Protein AF-0000000069712278 (afdb_homodimer)

Secondary structure (DSSP, 8-state):
------------HHHHHHHHHHHHHHHHHHHHHHT--HHHHHHHHHTS-HHHHHHHHHHHHHHHHTT-TTHHHHHHHHHHHHHHHH-SEEEEEPPTHHHHHHHHHHHHHHH--SS-HHHHHHHHT--HHHHHHHHHHHHHHHHHHHHHHH-/------------HHHHHHHHHHHHHHHHHHHHHHT--HHHHHHHHHTS-HHHHHHHHHHHHHHHHTT-TTHHHHHHHHHHHHHHHH-SEEEEEPPTHHHHHHHHHHHHHHH--SS-HHHHHHHHT--HHHHHHHHHHHHHHHHHHHHHHH-

Solvent-accessible surface area (backbone atoms only — not comparable to full-atom values): 16678 Å² total; per-residue (Å²): 135,83,80,76,76,77,78,68,80,69,73,52,68,65,56,49,47,55,46,44,53,48,46,53,51,46,51,51,25,46,52,45,61,70,64,48,49,73,70,57,40,53,57,57,59,66,68,50,57,70,56,53,49,51,53,20,50,55,38,25,54,49,31,46,73,69,67,42,83,61,23,66,59,51,17,51,45,40,38,47,48,47,18,58,74,59,29,68,41,73,43,65,35,62,50,24,62,61,57,40,48,53,36,45,44,51,50,51,46,71,67,57,77,86,81,47,53,68,59,51,18,63,76,69,73,44,52,53,68,54,51,50,50,44,40,52,52,49,49,52,50,50,51,52,52,54,50,52,70,75,95,136,85,81,78,77,77,79,67,81,70,72,53,70,64,57,49,48,54,46,44,53,48,46,52,49,48,52,53,24,45,53,43,61,70,64,49,50,71,70,57,41,53,56,55,59,66,69,49,55,70,57,54,49,50,52,20,49,57,40,22,53,50,31,48,73,68,66,42,80,60,24,66,59,50,18,51,46,40,37,48,49,46,17,57,75,59,27,67,41,73,42,65,34,61,50,23,61,61,58,40,47,52,36,46,45,51,49,51,46,70,67,55,76,86,79,47,54,67,59,52,16,64,75,69,72,46,50,52,68,54,52,51,50,44,39,52,53,48,50,52,52,50,51,52,52,54,52,54,69,75,96

InterPro domains:
  IPR009057 Homedomain-like superfamily [SSF46689] (47-139)
  IPR014875 Mor transcription activator [PF08765] (46-150)
  IPR052411 c/mor Transcriptional Regulatory Protein [PTHR37812] (1-151)

Nearest PDB structures (foldseek):
  1rr7-assembly1_A  TM=4.946E-01  e=9.255E-05  Muvirus mu
  1cqt-assembly2_B  TM=2.620E-01  e=8.374E+00  Homo sapiens
  1rr7-assembly1_A  TM=4.950E-01  e=9.255E-05  Muvirus mu
  1cqt-assembly2_B  TM=2.618E-01  e=8.374E+00  Homo sapiens

Structure (mmCIF, N/CA/C/O backbone):
data_AF-0000000069712278-model_v1
#
loop_
_entity.id
_entity.type
_entity.pdbx_description
1 polymer 'Mu phage middle operon regulator Mor'
#
loop_
_atom_site.group_PDB
_atom_site.id
_atom_site.type_symbol
_atom_site.label_atom_id
_atom_site.label_alt_id
_atom_site.label_comp_id
_atom_site.label_asym_id
_atom_site.label_entity_id
_atom_site.label_seq_id
_atom_site.pdbx_PDB_ins_code
_atom_site.Cartn_x
_atom_site.Cartn_y
_atom_site.Cartn_z
_atom_site.occupancy
_atom_site.B_iso_or_equiv
_atom_site.auth_seq_id
_atom_site.auth_comp_id
_atom_site.auth_asym_id
_atom_site.auth_atom_id
_atom_site.pdbx_PDB_model_num
ATOM 1 N N . MET A 1 1 ? 15.227 28.406 -34.125 1 27.08 1 MET A N 1
ATOM 2 C CA . MET A 1 1 ? 13.984 27.812 -33.656 1 27.08 1 MET A CA 1
ATOM 3 C C . MET A 1 1 ? 14.195 26.359 -33.219 1 27.08 1 MET A C 1
ATOM 5 O O . MET A 1 1 ? 14.359 25.484 -34.062 1 27.08 1 MET A O 1
ATOM 9 N N . SER A 1 2 ? 14.891 26.062 -32.156 1 29.09 2 SER A N 1
ATOM 10 C CA . SER A 1 2 ? 15.594 24.844 -31.766 1 29.09 2 SER A CA 1
ATOM 11 C C . SER A 1 2 ? 14.625 23.781 -31.266 1 29.09 2 SER A C 1
ATOM 13 O O . SER A 1 2 ? 13.789 24.062 -30.406 1 29.09 2 SER A O 1
ATOM 15 N N . LYS A 1 3 ? 14.273 22.797 -32.156 1 31.02 3 LYS A N 1
ATOM 16 C CA . LYS A 1 3 ? 13.445 21.609 -31.969 1 31.02 3 LYS A CA 1
ATOM 17 C C . LYS A 1 3 ? 13.898 20.812 -30.75 1 31.02 3 LYS A C 1
ATOM 19 O O . LYS A 1 3 ? 15.016 20.281 -30.734 1 31.02 3 LYS A O 1
ATOM 24 N N . LEU A 1 4 ? 13.523 21.125 -29.594 1 26.72 4 LEU A N 1
ATOM 25 C CA . LEU A 1 4 ? 13.719 20.312 -28.391 1 26.72 4 LEU A CA 1
ATOM 26 C C . LEU A 1 4 ? 13.156 18.922 -28.578 1 26.72 4 LEU A C 1
ATOM 28 O O . LEU A 1 4 ? 11.945 18.75 -28.75 1 26.72 4 LEU A O 1
ATOM 32 N N . LYS A 1 5 ? 13.953 18.016 -29.141 1 30.88 5 LYS A N 1
ATOM 33 C CA . LYS A 1 5 ? 13.656 16.594 -29.297 1 30.88 5 LYS A CA 1
ATOM 34 C C . LYS A 1 5 ? 13.211 15.984 -27.969 1 30.88 5 LYS A C 1
ATOM 36 O O . LYS A 1 5 ? 13.953 16.031 -26.984 1 30.88 5 LYS A O 1
ATOM 41 N N . HIS A 1 6 ? 11.93 16 -27.672 1 29.2 6 HIS A N 1
ATOM 42 C CA . HIS A 1 6 ? 11.25 15.219 -26.641 1 29.2 6 HIS A CA 1
ATOM 43 C C . HIS A 1 6 ? 11.695 13.766 -26.672 1 29.2 6 HIS A C 1
ATOM 45 O O . HIS A 1 6 ? 11.336 13.023 -27.594 1 29.2 6 HIS A O 1
ATOM 51 N N . ASP A 1 7 ? 12.852 13.484 -26.281 1 30.08 7 ASP A N 1
ATOM 52 C CA . ASP A 1 7 ? 13.328 12.109 -26.203 1 30.08 7 ASP A CA 1
ATOM 53 C C . ASP A 1 7 ? 12.359 11.227 -25.422 1 30.08 7 ASP A C 1
ATOM 55 O O . ASP A 1 7 ? 12.305 11.297 -24.188 1 30.08 7 ASP A O 1
ATOM 59 N N . THR A 1 8 ? 11.172 10.992 -25.922 1 32.12 8 THR A N 1
ATOM 60 C CA . THR A 1 8 ? 10.219 9.977 -25.484 1 32.12 8 THR A CA 1
ATOM 61 C C . THR A 1 8 ? 10.922 8.641 -25.25 1 32.12 8 THR A C 1
ATOM 63 O O . THR A 1 8 ? 11.516 8.078 -26.172 1 32.12 8 THR A O 1
ATOM 66 N N . VAL A 1 9 ? 11.531 8.477 -24.156 1 33.56 9 VAL A N 1
ATOM 67 C CA . VAL A 1 9 ? 12.078 7.164 -23.859 1 33.56 9 VAL A CA 1
ATOM 68 C C . VAL A 1 9 ? 11.086 6.078 -24.266 1 33.56 9 VAL A C 1
ATOM 70 O O . VAL A 1 9 ? 10 5.973 -23.688 1 33.56 9 VAL A O 1
ATOM 73 N N . SER A 1 10 ? 10.984 5.691 -25.484 1 34.91 10 SER A N 1
ATOM 74 C CA . SER A 1 10 ? 10.227 4.59 -26.078 1 34.91 10 SER A CA 1
ATOM 75 C C . SER A 1 10 ? 10.547 3.27 -25.375 1 34.91 10 SER A C 1
ATOM 77 O O . SER A 1 10 ? 11.688 2.795 -25.422 1 34.91 10 SER A O 1
ATOM 79 N N . VAL A 1 11 ? 9.977 3.027 -24.281 1 40.62 11 VAL A N 1
ATOM 80 C CA . VAL A 1 11 ? 10.117 1.662 -23.781 1 40.62 11 VAL A CA 1
ATOM 81 C C . VAL A 1 11 ? 9.883 0.673 -24.922 1 40.62 11 VAL A C 1
ATOM 83 O O . VAL A 1 11 ? 8.867 0.745 -25.625 1 40.62 11 VAL A O 1
ATOM 86 N N . PRO A 1 12 ? 10.789 0.023 -25.375 1 40.75 12 PRO A N 1
ATOM 87 C CA . PRO A 1 12 ? 10.625 -0.856 -26.531 1 40.75 12 PRO A CA 1
ATOM 88 C C . PRO A 1 12 ? 9.406 -1.772 -26.406 1 40.75 12 PRO A C 1
ATOM 90 O O . PRO A 1 12 ? 9.016 -2.141 -25.297 1 40.75 12 PRO A O 1
ATOM 93 N N . ASP A 1 13 ? 8.617 -1.947 -27.453 1 44.31 13 ASP A N 1
ATOM 94 C CA . ASP A 1 13 ? 7.422 -2.762 -27.625 1 44.31 13 ASP A CA 1
ATOM 95 C C . ASP A 1 13 ? 7.562 -4.105 -26.922 1 44.31 13 ASP A C 1
ATOM 97 O O . ASP A 1 13 ? 6.598 -4.613 -26.344 1 44.31 13 ASP A O 1
ATOM 101 N N . SER A 1 14 ? 8.648 -4.664 -26.969 1 45.31 14 SER A N 1
ATOM 102 C CA . SER A 1 14 ? 8.977 -5.941 -26.344 1 45.31 14 SER A CA 1
ATOM 103 C C . SER A 1 14 ? 8.891 -5.863 -24.828 1 45.31 14 SER A C 1
ATOM 105 O O . SER A 1 14 ? 8.477 -6.82 -24.172 1 45.31 14 SER A O 1
ATOM 107 N N . GLN A 1 15 ? 9.359 -4.828 -24.266 1 44.75 15 GLN A N 1
ATOM 108 C CA . GLN A 1 15 ? 9.273 -4.594 -22.828 1 44.75 15 GLN A CA 1
ATOM 109 C C . GLN A 1 15 ? 7.828 -4.398 -22.391 1 44.75 15 GLN A C 1
ATOM 111 O O . GLN A 1 15 ? 7.445 -4.824 -21.297 1 44.75 15 GLN A O 1
ATOM 116 N N . LEU A 1 16 ? 7.137 -3.803 -23.266 1 44.59 16 LEU A N 1
ATOM 117 C CA . LEU A 1 16 ? 5.7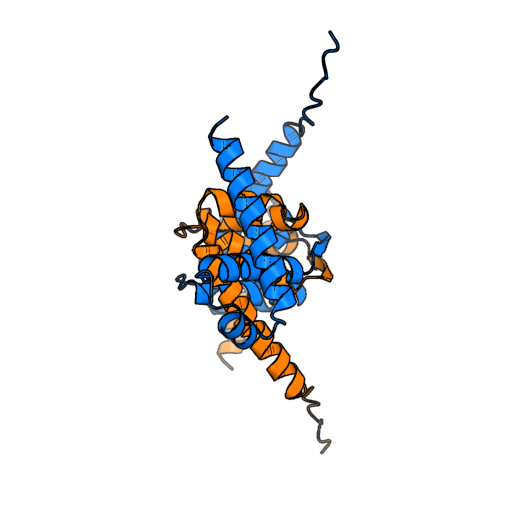15 -3.643 -22.984 1 44.59 16 LEU A CA 1
ATOM 118 C C . LEU A 1 16 ? 5.012 -4.992 -22.938 1 44.59 16 LEU A C 1
ATOM 120 O O . LEU A 1 16 ? 4.125 -5.211 -22.109 1 44.59 16 LEU A O 1
ATOM 124 N N . ASP A 1 17 ? 5.375 -5.801 -24.016 1 46.47 17 ASP A N 1
ATOM 125 C CA . ASP A 1 17 ? 4.797 -7.141 -24.062 1 46.47 17 ASP A CA 1
ATOM 126 C C . ASP A 1 17 ? 5.141 -7.922 -22.797 1 46.47 17 ASP A C 1
ATOM 128 O O . ASP A 1 17 ? 4.285 -8.602 -22.219 1 46.47 17 ASP A O 1
ATOM 132 N N . LEU A 1 18 ? 6.453 -7.996 -22.484 1 44.34 18 LEU A N 1
ATOM 133 C CA . LEU A 1 18 ? 6.918 -8.625 -21.266 1 44.34 18 LEU A CA 1
ATOM 134 C C . LEU A 1 18 ? 6.254 -7.992 -20.047 1 44.34 18 LEU A C 1
ATOM 136 O O . LEU A 1 18 ? 5.895 -8.688 -19.094 1 44.34 18 LEU A O 1
ATOM 140 N N . LEU A 1 19 ? 6.051 -6.703 -20.219 1 50.53 19 LEU A N 1
ATOM 141 C CA . LEU A 1 19 ? 5.367 -5.961 -19.172 1 50.53 19 LEU A CA 1
ATOM 142 C C . LEU A 1 19 ? 3.9 -6.367 -19.078 1 50.53 19 LEU A C 1
ATOM 144 O O . LEU A 1 19 ? 3.344 -6.469 -17.984 1 50.53 19 LEU A O 1
ATOM 148 N N . SER A 1 20 ? 3.332 -6.629 -20.359 1 54.31 20 SER A N 1
ATOM 149 C CA . SER A 1 20 ? 1.938 -7.055 -20.406 1 54.31 20 SER A CA 1
ATOM 150 C C . SER A 1 20 ? 1.77 -8.469 -19.844 1 54.31 20 SER A C 1
ATOM 152 O O . SER A 1 20 ? 0.822 -8.734 -19.109 1 54.31 20 SER A O 1
ATOM 154 N N . THR A 1 21 ? 2.621 -9.375 -20.297 1 57.25 21 THR A N 1
ATOM 155 C CA . THR A 1 21 ? 2.576 -10.719 -19.75 1 57.25 21 THR A CA 1
ATOM 156 C C . THR A 1 21 ? 2.789 -10.695 -18.234 1 57.25 21 THR A C 1
ATOM 158 O O . THR A 1 21 ? 2.072 -11.367 -17.5 1 57.25 21 THR A O 1
ATOM 161 N N . SER A 1 22 ? 3.58 -9.75 -17.953 1 75.88 22 SER A N 1
ATOM 162 C CA . SER A 1 22 ? 3.873 -9.617 -16.531 1 75.88 22 SER A CA 1
ATOM 163 C C . SER A 1 22 ? 2.668 -9.07 -15.773 1 75.88 22 SER A C 1
ATOM 165 O O . SER A 1 22 ? 2.35 -9.547 -14.68 1 75.88 22 SER A O 1
ATOM 167 N N . ALA A 1 23 ? 1.892 -8.281 -16.578 1 79.81 23 ALA A N 1
ATOM 168 C CA . ALA A 1 23 ? 0.71 -7.719 -15.922 1 79.81 23 ALA A CA 1
ATOM 169 C C . ALA A 1 23 ? -0.4 -8.766 -15.812 1 79.81 23 ALA A C 1
ATOM 171 O O . ALA A 1 23 ? -1.084 -8.844 -14.789 1 79.81 23 ALA A O 1
ATOM 172 N N . ALA A 1 24 ? -0.529 -9.57 -16.875 1 84.25 24 ALA A N 1
ATOM 173 C CA . ALA A 1 24 ? -1.539 -10.625 -16.875 1 84.25 24 ALA A CA 1
ATOM 174 C C . ALA A 1 24 ? -1.209 -11.688 -15.82 1 84.25 24 ALA A C 1
ATOM 176 O O . ALA A 1 24 ? -2.104 -12.195 -15.141 1 84.25 24 ALA A O 1
ATOM 177 N N . GLU A 1 25 ? 0.029 -11.953 -15.766 1 85.94 25 GLU A N 1
ATOM 178 C CA . GLU A 1 25 ? 0.463 -12.938 -14.773 1 85.94 25 GLU A CA 1
ATOM 179 C C . GLU A 1 25 ? 0.188 -12.445 -13.359 1 85.94 25 GLU A C 1
ATOM 181 O O . GLU A 1 25 ? -0.232 -13.219 -12.5 1 85.94 25 GLU A O 1
ATOM 186 N N . LEU A 1 26 ? 0.433 -11.211 -13.18 1 87.5 26 LEU A N 1
ATOM 187 C CA . LEU A 1 26 ? 0.17 -10.641 -11.867 1 87.5 26 LEU A CA 1
ATOM 188 C C . LEU A 1 26 ? -1.322 -10.656 -11.555 1 87.5 26 LEU A C 1
ATOM 190 O O . LEU A 1 26 ? -1.722 -10.969 -10.43 1 87.5 26 LEU A O 1
ATOM 194 N N . GLU A 1 27 ? -2.059 -10.344 -12.531 1 89.19 27 GLU A N 1
ATOM 195 C CA . GLU A 1 27 ? -3.508 -10.344 -12.344 1 89.19 27 GLU A CA 1
ATOM 196 C C . GLU A 1 27 ? -4.008 -11.734 -11.961 1 89.19 27 GLU A C 1
ATOM 198 O O . GLU A 1 27 ? -4.859 -11.875 -11.078 1 89.19 27 GLU A O 1
ATOM 203 N N . GLN A 1 28 ? -3.496 -12.695 -12.617 1 90 28 GLN A N 1
ATOM 204 C CA . GLN A 1 28 ? -3.875 -14.07 -12.312 1 90 28 GLN A CA 1
ATOM 205 C C . GLN A 1 28 ? -3.424 -14.461 -10.906 1 90 28 GLN A C 1
ATOM 207 O O . GLN A 1 28 ? -4.148 -15.148 -10.188 1 90 28 GLN A O 1
ATOM 212 N N . ALA A 1 29 ? -2.26 -14.055 -10.617 1 91.75 29 ALA A N 1
ATOM 213 C CA . ALA A 1 29 ? -1.735 -14.328 -9.281 1 91.75 29 ALA A CA 1
ATOM 214 C C . ALA A 1 29 ? -2.619 -13.703 -8.211 1 91.75 29 ALA A C 1
ATOM 216 O O . ALA A 1 29 ? -2.934 -14.352 -7.203 1 91.75 29 ALA A O 1
ATOM 217 N N . LEU A 1 30 ? -3.023 -12.523 -8.422 1 92.38 30 LEU A N 1
ATOM 218 C CA . LEU A 1 30 ? -3.855 -11.812 -7.457 1 92.38 30 LEU A CA 1
ATOM 219 C C . LEU A 1 30 ? -5.23 -12.461 -7.344 1 92.38 30 LEU A C 1
ATOM 221 O O . LEU A 1 30 ? -5.816 -12.5 -6.258 1 92.38 30 LEU A O 1
ATOM 225 N N . GLU A 1 31 ? -5.75 -12.945 -8.422 1 91.62 31 GLU A N 1
ATOM 226 C CA . GLU A 1 31 ? -7.016 -13.672 -8.398 1 91.62 31 GLU A CA 1
ATOM 227 C C . GLU A 1 31 ? -6.902 -14.945 -7.57 1 91.62 31 GLU A C 1
ATOM 229 O O . GLU A 1 31 ? -7.809 -15.273 -6.801 1 91.62 31 GLU A O 1
ATOM 234 N N . THR A 1 32 ? -5.844 -15.625 -7.809 1 93.5 32 THR A N 1
ATOM 235 C CA . THR A 1 32 ? -5.605 -16.828 -7.027 1 93.5 32 THR A CA 1
ATOM 236 C C . THR A 1 32 ? -5.5 -16.5 -5.543 1 93.5 32 THR A C 1
ATOM 238 O O . THR A 1 32 ? -6.102 -17.188 -4.707 1 93.5 32 THR A O 1
ATOM 241 N N . LEU A 1 33 ? -4.789 -15.492 -5.238 1 92.81 33 LEU A N 1
ATOM 242 C CA . LEU A 1 33 ? -4.613 -15.047 -3.857 1 92.81 33 LEU A CA 1
ATOM 243 C C . LEU A 1 33 ? -5.961 -14.766 -3.203 1 92.81 33 LEU A C 1
ATOM 245 O O . LEU A 1 33 ? -6.184 -15.133 -2.049 1 92.81 33 LEU A O 1
ATOM 249 N N . ALA A 1 34 ? -6.824 -14.141 -3.904 1 90.06 34 ALA A N 1
ATOM 250 C CA . ALA A 1 34 ? -8.125 -13.734 -3.393 1 90.06 34 ALA A CA 1
ATOM 251 C C . ALA A 1 34 ? -9.008 -14.945 -3.1 1 90.06 34 ALA A C 1
ATOM 253 O O . ALA A 1 34 ? -9.93 -14.867 -2.281 1 90.06 34 ALA A O 1
ATOM 254 N N . THR A 1 35 ? -8.703 -16.078 -3.725 1 91.62 35 THR A N 1
ATOM 255 C CA . THR A 1 35 ? -9.602 -17.219 -3.635 1 91.62 35 THR A CA 1
ATOM 256 C C . THR A 1 35 ? -8.977 -18.328 -2.797 1 91.62 35 THR A C 1
ATOM 258 O O . THR A 1 35 ? -9.516 -19.438 -2.723 1 91.62 35 THR A O 1
ATOM 261 N N . LEU A 1 36 ? -7.91 -18.062 -2.232 1 91.56 36 LEU A N 1
ATOM 262 C CA . LEU A 1 36 ? -7.242 -19.062 -1.413 1 91.56 36 LEU A CA 1
ATOM 263 C C . LEU A 1 36 ? -8.133 -19.516 -0.258 1 91.56 36 LEU A C 1
ATOM 265 O O . LEU A 1 36 ? -8.828 -18.688 0.344 1 91.56 36 LEU A O 1
ATOM 269 N N . LYS A 1 37 ? -8.031 -20.812 -0.011 1 88.19 37 LYS A N 1
ATOM 270 C CA . LYS A 1 37 ? -8.664 -21.328 1.197 1 88.19 37 LYS A CA 1
ATOM 271 C C . LYS A 1 37 ? -7.918 -20.891 2.449 1 88.19 37 LYS A C 1
ATOM 273 O O . LYS A 1 37 ? -6.73 -20.562 2.383 1 88.19 37 LYS A O 1
ATOM 278 N N . PRO A 1 38 ? -8.594 -20.828 3.605 1 86.94 38 PRO A N 1
ATOM 279 C CA . PRO A 1 38 ? -7.977 -20.328 4.836 1 86.94 38 PRO A CA 1
ATOM 280 C C . PRO A 1 38 ? -6.66 -21.031 5.16 1 86.94 38 PRO A C 1
ATOM 282 O O . PRO A 1 38 ? -5.684 -20.391 5.543 1 86.94 38 PRO A O 1
ATOM 285 N N . ASP A 1 39 ? -6.617 -22.328 4.977 1 83.75 39 ASP A N 1
ATOM 286 C CA . ASP A 1 39 ? -5.402 -23.078 5.277 1 83.75 39 ASP A CA 1
ATOM 287 C C . ASP A 1 39 ? -4.297 -22.766 4.273 1 83.75 39 ASP A C 1
ATOM 289 O O . ASP A 1 39 ? -3.129 -22.641 4.648 1 83.75 39 ASP A O 1
ATOM 293 N N . GLU A 1 40 ? -4.672 -22.688 3.018 1 86.31 40 GLU A N 1
ATOM 294 C CA . GLU A 1 40 ? -3.721 -22.312 1.974 1 86.31 40 GLU A CA 1
ATOM 295 C C . GLU A 1 40 ? -3.152 -20.922 2.211 1 86.31 40 GLU A C 1
ATOM 297 O O . GLU A 1 40 ? -1.955 -20.688 2.025 1 86.31 40 GLU A O 1
ATOM 302 N N . ARG A 1 41 ? -4.02 -20.047 2.625 1 89.12 41 ARG A N 1
ATOM 303 C CA . ARG A 1 41 ? -3.652 -18.641 2.836 1 89.12 41 ARG A CA 1
ATOM 304 C C . ARG A 1 41 ? -2.664 -18.516 3.988 1 89.12 41 ARG A C 1
ATOM 306 O O . ARG A 1 41 ? -1.669 -17.797 3.877 1 89.12 41 ARG A O 1
ATOM 313 N N . GLU A 1 42 ? -2.975 -19.156 5.031 1 86.62 42 GLU A N 1
ATOM 314 C CA . GLU A 1 42 ? -2.096 -19.109 6.195 1 86.62 42 GLU A CA 1
ATOM 315 C C . GLU A 1 42 ? -0.688 -19.578 5.844 1 86.62 42 GLU A C 1
ATOM 317 O O . GLU A 1 42 ? 0.298 -18.938 6.227 1 86.62 42 GLU A O 1
ATOM 322 N N . ASP A 1 43 ? -0.609 -20.641 5.094 1 83.81 43 ASP A N 1
ATOM 323 C CA . ASP A 1 43 ? 0.681 -21.188 4.691 1 83.81 43 ASP A CA 1
ATOM 324 C C . ASP A 1 43 ? 1.416 -20.25 3.748 1 83.81 43 ASP A C 1
ATOM 326 O O . ASP A 1 43 ? 2.635 -20.078 3.844 1 83.81 43 ASP A O 1
ATOM 330 N N . PHE A 1 44 ? 0.644 -19.734 2.879 1 87.62 44 PHE A N 1
ATOM 331 C CA . PHE A 1 44 ? 1.214 -18.828 1.882 1 87.62 44 PHE A CA 1
ATOM 332 C C . PHE A 1 44 ? 1.771 -17.578 2.541 1 87.62 44 PHE A C 1
ATOM 334 O O . PHE A 1 44 ? 2.906 -17.172 2.273 1 87.62 44 PHE A O 1
ATOM 341 N N . ILE A 1 45 ? 1.054 -16.953 3.393 1 87.62 45 ILE A N 1
ATOM 342 C CA . ILE A 1 45 ? 1.421 -15.68 4.016 1 87.62 45 ILE A CA 1
ATOM 343 C C . ILE A 1 45 ? 2.551 -15.906 5.02 1 87.62 45 ILE A C 1
ATOM 345 O O . ILE A 1 45 ? 3.422 -15.047 5.184 1 87.62 45 ILE A O 1
ATOM 349 N N . ARG A 1 46 ? 2.582 -17 5.645 1 84.81 46 ARG A N 1
ATOM 350 C CA . ARG A 1 46 ? 3.621 -17.312 6.621 1 84.81 46 ARG A CA 1
ATOM 351 C C . ARG A 1 46 ? 4.996 -17.344 5.965 1 84.81 46 ARG A C 1
ATOM 353 O O . ARG A 1 46 ? 6.008 -17.062 6.613 1 84.81 46 ARG A O 1
ATOM 360 N N . ARG A 1 47 ? 5.027 -17.609 4.785 1 84.19 47 ARG A N 1
ATOM 361 C CA . ARG A 1 47 ? 6.289 -17.781 4.074 1 84.19 47 ARG A CA 1
ATOM 362 C C . ARG A 1 47 ? 6.812 -16.438 3.576 1 84.19 47 ARG A C 1
ATOM 364 O O . ARG A 1 47 ? 7.914 -16.359 3.027 1 84.19 47 ARG A O 1
ATOM 371 N N . TRP A 1 48 ? 6.07 -15.414 3.791 1 89.06 48 TRP A N 1
ATOM 372 C CA . TRP A 1 48 ? 6.488 -14.094 3.322 1 89.06 48 TRP A CA 1
ATOM 373 C C . TRP A 1 48 ? 7.664 -13.578 4.137 1 89.06 48 TRP A C 1
ATOM 375 O O . TRP A 1 48 ? 7.727 -13.781 5.352 1 89.06 48 TRP A O 1
ATOM 385 N N . PRO A 1 49 ? 8.609 -12.898 3.457 1 88.94 49 PRO A N 1
ATOM 386 C CA . PRO A 1 49 ? 9.641 -12.188 4.219 1 88.94 49 PRO A CA 1
ATOM 387 C C . PRO A 1 49 ? 9.055 -11.148 5.172 1 88.94 49 PRO A C 1
ATOM 389 O O . PRO A 1 49 ? 7.961 -10.633 4.934 1 88.94 49 PRO A O 1
ATOM 392 N N . SER A 1 50 ? 9.82 -10.805 6.254 1 90.5 50 SER A N 1
ATOM 393 C CA . SER A 1 50 ? 9.367 -9.906 7.309 1 90.5 50 SER A CA 1
ATOM 394 C C . SER A 1 50 ? 9.008 -8.539 6.75 1 90.5 50 SER A C 1
ATOM 396 O O . SER A 1 50 ? 8.039 -7.914 7.195 1 90.5 50 SER A O 1
ATOM 398 N N . THR A 1 51 ? 9.75 -8.039 5.82 1 90.5 51 THR A N 1
ATOM 399 C CA . THR A 1 51 ? 9.492 -6.727 5.234 1 90.5 51 THR A CA 1
ATOM 400 C C . THR A 1 51 ? 8.125 -6.691 4.559 1 90.5 51 THR A C 1
ATOM 402 O O . THR A 1 51 ? 7.371 -5.73 4.723 1 90.5 51 THR A O 1
ATOM 405 N N . LEU A 1 52 ? 7.855 -7.695 3.844 1 92.94 52 LEU A N 1
ATOM 406 C CA . LEU A 1 52 ? 6.57 -7.766 3.152 1 92.94 52 LEU A CA 1
ATOM 407 C C . LEU A 1 52 ? 5.422 -7.863 4.148 1 92.94 52 LEU A C 1
ATOM 409 O O . LEU A 1 52 ? 4.352 -7.289 3.93 1 92.94 52 LEU A O 1
ATOM 413 N N . GLN A 1 53 ? 5.68 -8.555 5.168 1 93.12 53 GLN A N 1
ATOM 414 C CA . GLN A 1 53 ? 4.676 -8.641 6.219 1 93.12 53 GLN A CA 1
ATOM 415 C C . GLN A 1 53 ? 4.414 -7.277 6.848 1 93.12 53 GLN A C 1
ATOM 417 O O . GLN A 1 53 ? 3.266 -6.926 7.125 1 93.12 53 GLN A O 1
ATOM 422 N N . SER A 1 54 ? 5.449 -6.566 7.055 1 93.31 54 SER A N 1
ATOM 423 C CA . SER A 1 54 ? 5.316 -5.242 7.648 1 93.31 54 SER A CA 1
ATOM 424 C C . SER A 1 54 ? 4.547 -4.297 6.734 1 93.31 54 SER A C 1
ATOM 426 O O . SER A 1 54 ? 3.666 -3.564 7.191 1 93.31 54 SER A O 1
ATOM 428 N N . LEU A 1 55 ? 4.887 -4.363 5.508 1 94.62 55 LEU A N 1
ATOM 429 C CA . LEU A 1 55 ? 4.16 -3.559 4.531 1 94.62 55 LEU A CA 1
ATOM 430 C C . LEU A 1 55 ? 2.674 -3.898 4.543 1 94.62 55 LEU A C 1
ATOM 432 O O . LEU A 1 55 ? 1.827 -3.004 4.613 1 94.62 55 LEU A O 1
ATOM 436 N N . CYS A 1 56 ? 2.404 -5.129 4.512 1 96.12 56 CYS A N 1
ATOM 437 C CA . CYS A 1 56 ? 1.025 -5.605 4.504 1 96.12 56 CYS A CA 1
ATOM 438 C C . CYS A 1 56 ? 0.278 -5.137 5.746 1 96.12 56 CYS A C 1
ATOM 440 O O . CYS A 1 56 ? -0.863 -4.68 5.656 1 96.12 56 CYS A O 1
ATOM 442 N N . ASP A 1 57 ? 0.94 -5.203 6.852 1 95.94 57 ASP A N 1
ATOM 443 C CA . ASP A 1 57 ? 0.307 -4.852 8.117 1 95.94 57 ASP A CA 1
ATOM 444 C C . ASP A 1 57 ? -0.05 -3.367 8.156 1 95.94 57 ASP A C 1
ATOM 446 O O . ASP A 1 57 ? -1.142 -2.996 8.594 1 95.94 57 ASP A O 1
ATOM 450 N N . VAL A 1 58 ? 0.858 -2.545 7.754 1 95.19 58 VAL A N 1
ATOM 451 C CA . VAL A 1 58 ? 0.614 -1.107 7.73 1 95.19 58 VAL A CA 1
ATOM 452 C C . VAL A 1 58 ? -0.554 -0.794 6.797 1 95.19 58 VAL A C 1
ATOM 454 O O . VAL A 1 58 ? -1.452 -0.028 7.152 1 95.19 58 VAL A O 1
ATOM 457 N N . MET A 1 59 ? -0.573 -1.436 5.641 1 97.38 59 MET A N 1
ATOM 458 C CA . MET A 1 59 ? -1.632 -1.168 4.672 1 97.38 59 MET A CA 1
ATOM 459 C C . MET A 1 59 ? -2.969 -1.709 5.164 1 97.38 59 MET A C 1
ATOM 461 O O . MET A 1 59 ? -4.008 -1.076 4.973 1 97.38 59 MET A O 1
ATOM 465 N N . ARG A 1 60 ? -2.91 -2.832 5.824 1 97.19 60 ARG A N 1
ATOM 466 C CA . ARG A 1 60 ? -4.125 -3.424 6.367 1 97.19 60 ARG A CA 1
ATOM 467 C C . ARG A 1 60 ? -4.777 -2.498 7.391 1 97.19 60 ARG A C 1
ATOM 469 O O . ARG A 1 60 ? -5.992 -2.287 7.359 1 97.19 60 ARG A O 1
ATOM 476 N N . GLN A 1 61 ? -4.012 -1.952 8.234 1 95.12 61 GLN A N 1
ATOM 477 C CA . GLN A 1 61 ? -4.527 -1.048 9.258 1 95.12 61 GLN A CA 1
ATOM 478 C C . GLN A 1 61 ? -5.125 0.208 8.633 1 95.12 61 GLN A C 1
ATOM 480 O O . GLN A 1 61 ? -6.176 0.687 9.062 1 95.12 61 GLN A O 1
ATOM 485 N N . THR A 1 62 ? -4.473 0.704 7.68 1 95.19 62 THR A N 1
ATOM 486 C CA . THR A 1 62 ? -4.969 1.89 6.988 1 95.19 62 THR A CA 1
ATOM 487 C C . THR A 1 62 ? -6.289 1.59 6.281 1 95.19 62 THR A C 1
ATOM 489 O O . THR A 1 62 ? -7.219 2.395 6.328 1 95.19 62 THR A O 1
ATOM 492 N N . LEU A 1 63 ? -6.391 0.458 5.656 1 96.56 63 LEU A N 1
ATOM 493 C CA . LEU A 1 63 ? -7.613 0.062 4.965 1 96.56 63 LEU A CA 1
ATOM 494 C C . LEU A 1 63 ? -8.773 -0.071 5.945 1 96.56 63 LEU A C 1
ATOM 496 O O . LEU A 1 63 ? -9.906 0.305 5.629 1 96.56 63 LEU A O 1
ATOM 500 N N . LYS A 1 64 ? -8.477 -0.596 7.066 1 95 64 LYS A N 1
ATOM 501 C CA . LYS A 1 64 ? -9.516 -0.729 8.086 1 95 64 LYS A CA 1
ATOM 502 C C . LYS A 1 64 ? -10.016 0.639 8.547 1 95 64 LYS A C 1
ATOM 504 O O . LYS A 1 64 ? -11.211 0.821 8.773 1 95 64 LYS A O 1
ATOM 509 N N . GLN A 1 65 ? -9.141 1.537 8.648 1 90.75 65 GLN A N 1
ATOM 510 C CA . GLN A 1 65 ? -9.516 2.898 9.023 1 90.75 65 GLN A CA 1
ATOM 511 C C . GLN A 1 65 ? -10.453 3.516 7.992 1 90.75 65 GLN A C 1
ATOM 513 O O . GLN A 1 65 ? -11.328 4.312 8.336 1 90.75 65 GLN A O 1
ATOM 518 N N . TYR A 1 66 ? -10.25 3.176 6.789 1 91.38 66 TYR A N 1
ATOM 519 C CA . TYR A 1 66 ? -11.094 3.697 5.715 1 91.38 66 TYR A CA 1
ATOM 520 C C . TYR A 1 66 ? -12.305 2.805 5.488 1 91.38 66 TYR A C 1
ATOM 522 O O . TYR A 1 66 ? -13.023 2.957 4.496 1 91.38 66 TYR A O 1
ATOM 530 N N . GLU A 1 67 ? -12.516 1.803 6.398 1 92 67 GLU A N 1
ATOM 531 C CA . GLU A 1 67 ? -13.68 0.919 6.445 1 92 67 GLU A CA 1
ATOM 532 C C . GLU A 1 67 ? -13.82 0.129 5.148 1 92 67 GLU A C 1
ATOM 534 O O . GLU A 1 67 ? -14.93 -0.021 4.629 1 92 67 GLU A O 1
ATOM 539 N N . ILE A 1 68 ? -12.711 -0.151 4.547 1 92.44 68 ILE A N 1
ATOM 540 C CA . ILE A 1 68 ? -12.742 -1.025 3.379 1 92.44 68 ILE A CA 1
ATOM 541 C C . ILE A 1 68 ? -13.031 -2.461 3.816 1 92.44 68 ILE A C 1
ATOM 543 O O . ILE A 1 68 ? -12.359 -2.986 4.711 1 92.44 68 ILE A O 1
ATOM 547 N N . ASP A 1 69 ? -14.016 -2.982 3.061 1 88.19 69 ASP A N 1
ATOM 548 C CA . ASP A 1 69 ? -14.344 -4.379 3.338 1 88.19 69 ASP A CA 1
ATOM 549 C C . ASP A 1 69 ? -13.227 -5.309 2.873 1 88.19 69 ASP A C 1
ATOM 551 O O . ASP A 1 69 ? -12.484 -4.98 1.944 1 88.19 69 ASP A O 1
ATOM 555 N N . ASN A 1 70 ? -12.836 -6.363 3.604 1 91.12 70 ASN A N 1
ATOM 556 C CA . ASN A 1 70 ? -11.859 -7.383 3.236 1 91.12 70 ASN A CA 1
ATOM 557 C C . ASN A 1 70 ? -10.438 -6.836 3.293 1 91.12 70 ASN A C 1
ATOM 559 O O . ASN A 1 70 ? -9.625 -7.102 2.402 1 91.12 70 ASN A O 1
ATOM 563 N N . ALA A 1 71 ? -10.164 -5.914 4.184 1 94.81 71 ALA A N 1
ATOM 564 C CA . ALA A 1 71 ? -8.867 -5.273 4.371 1 94.81 71 ALA A CA 1
ATOM 565 C C . ALA A 1 71 ? -7.738 -6.301 4.34 1 94.81 71 ALA A C 1
ATOM 567 O O . ALA A 1 71 ? -6.645 -6.012 3.854 1 94.81 71 ALA A O 1
ATOM 568 N N . ASP A 1 72 ? -8.008 -7.488 4.832 1 93.25 72 ASP A N 1
ATOM 569 C CA . ASP A 1 72 ? -6.984 -8.531 4.855 1 93.25 72 ASP A CA 1
ATOM 570 C C . ASP A 1 72 ? -6.602 -8.953 3.441 1 93.25 72 ASP A C 1
ATOM 572 O O . ASP A 1 72 ? -5.422 -8.945 3.082 1 93.25 72 ASP A O 1
ATOM 576 N N . ASN A 1 73 ? -7.578 -9.266 2.639 1 93.12 73 ASN A N 1
ATOM 577 C CA . ASN A 1 73 ? -7.332 -9.703 1.268 1 93.12 73 ASN A CA 1
ATOM 578 C C . ASN A 1 73 ? -6.723 -8.578 0.427 1 93.12 73 ASN A C 1
ATOM 580 O O . ASN A 1 73 ? -5.793 -8.812 -0.346 1 93.12 73 ASN A O 1
ATOM 584 N N . VAL A 1 74 ? -7.266 -7.414 0.629 1 95.94 74 VAL A N 1
ATOM 585 C CA . VAL A 1 74 ? -6.816 -6.289 -0.182 1 95.94 74 VAL A CA 1
ATOM 586 C C . VAL A 1 74 ? -5.379 -5.93 0.186 1 95.94 74 VAL A C 1
ATOM 588 O O . VAL A 1 74 ? -4.559 -5.645 -0.691 1 95.94 74 VAL A O 1
ATOM 591 N N . SER A 1 75 ? -5.043 -5.887 1.485 1 97.25 75 SER A N 1
ATOM 592 C CA . SER A 1 75 ? -3.682 -5.559 1.902 1 97.25 75 SER A CA 1
ATOM 593 C C . SER A 1 75 ? -2.682 -6.586 1.379 1 97.25 75 SER A C 1
ATOM 595 O O . SER A 1 75 ? -1.562 -6.23 1.006 1 97.25 75 SER A O 1
ATOM 597 N N . GLU A 1 76 ? -3.061 -7.859 1.375 1 95.94 76 GLU A N 1
ATOM 598 C CA . GLU A 1 76 ? -2.195 -8.906 0.833 1 95.94 76 GLU A CA 1
ATOM 599 C C . GLU A 1 76 ? -1.985 -8.719 -0.668 1 95.94 76 GLU A C 1
ATOM 601 O O . GLU A 1 76 ? -0.88 -8.922 -1.175 1 95.94 76 GLU A O 1
ATOM 606 N N . ALA A 1 77 ? -3.076 -8.375 -1.332 1 95.56 77 ALA A N 1
ATOM 607 C CA . ALA A 1 77 ? -2.975 -8.086 -2.76 1 95.56 77 ALA A CA 1
ATOM 608 C C . ALA A 1 77 ? -2.055 -6.895 -3.012 1 95.56 77 ALA A C 1
ATOM 610 O O . ALA A 1 77 ? -1.232 -6.922 -3.932 1 95.56 77 ALA A O 1
ATOM 611 N N . LEU A 1 78 ? -2.168 -5.871 -2.213 1 97.19 78 LEU A N 1
ATOM 612 C CA . LEU A 1 78 ? -1.332 -4.684 -2.336 1 97.19 78 LEU A CA 1
ATOM 613 C C . LEU A 1 78 ? 0.137 -5.027 -2.109 1 97.19 78 LEU A C 1
ATOM 615 O O . LEU A 1 78 ? 1.001 -4.621 -2.891 1 97.19 78 LEU A O 1
ATOM 619 N N . ALA A 1 79 ? 0.413 -5.758 -1.063 1 96.06 79 ALA A N 1
ATOM 620 C CA . ALA A 1 79 ? 1.786 -6.148 -0.761 1 96.06 79 ALA A CA 1
ATOM 621 C C . ALA A 1 79 ? 2.381 -6.98 -1.896 1 96.06 79 ALA A C 1
ATOM 623 O O . ALA A 1 79 ? 3.535 -6.777 -2.283 1 96.06 79 ALA A O 1
ATOM 624 N N . THR A 1 80 ? 1.619 -7.887 -2.412 1 94.25 80 THR A N 1
ATOM 625 C CA . THR A 1 80 ? 2.049 -8.711 -3.533 1 94.25 80 THR A CA 1
ATOM 626 C C . THR A 1 80 ? 2.34 -7.852 -4.758 1 94.25 80 THR A C 1
ATOM 628 O O . THR A 1 80 ? 3.348 -8.055 -5.441 1 94.25 80 THR A O 1
ATOM 631 N N . SER A 1 81 ? 1.474 -6.918 -5.043 1 94.88 81 SER A N 1
ATOM 632 C CA . SER A 1 81 ? 1.66 -6.02 -6.18 1 94.88 81 SER A CA 1
ATOM 633 C C . SER A 1 81 ? 2.926 -5.184 -6.02 1 94.88 81 SER A C 1
ATOM 635 O O . SER A 1 81 ? 3.689 -5.02 -6.973 1 94.88 81 SER A O 1
ATOM 637 N N . LEU A 1 82 ? 3.131 -4.645 -4.836 1 94.75 82 LEU A N 1
ATOM 638 C CA . LEU A 1 82 ? 4.34 -3.867 -4.586 1 94.75 82 LEU A CA 1
ATOM 639 C C . LEU A 1 82 ? 5.59 -4.707 -4.828 1 94.75 82 LEU A C 1
ATOM 641 O O . LEU A 1 82 ? 6.543 -4.242 -5.449 1 94.75 82 LEU A O 1
ATOM 645 N N . SER A 1 83 ? 5.582 -5.898 -4.312 1 93.12 83 SER A N 1
ATOM 646 C CA . SER A 1 83 ? 6.715 -6.801 -4.492 1 93.12 83 SER A CA 1
ATOM 647 C C . SER A 1 83 ? 6.949 -7.105 -5.965 1 93.12 83 SER A C 1
ATOM 649 O O . SER A 1 83 ? 8.094 -7.203 -6.41 1 93.12 83 SER A O 1
ATOM 651 N N . ALA A 1 84 ? 5.867 -7.297 -6.691 1 90.69 84 ALA A N 1
ATOM 652 C CA . ALA A 1 84 ? 5.953 -7.648 -8.109 1 90.69 84 ALA A CA 1
ATOM 653 C C . ALA A 1 84 ? 6.492 -6.48 -8.93 1 90.69 84 ALA A C 1
ATOM 655 O O . ALA A 1 84 ? 7.297 -6.676 -9.844 1 90.69 84 ALA A O 1
ATOM 656 N N . TYR A 1 85 ? 6.078 -5.27 -8.602 1 90.06 85 TYR A N 1
ATOM 657 C CA . TYR A 1 85 ? 6.398 -4.125 -9.445 1 90.06 85 TYR A CA 1
ATOM 658 C C . TYR A 1 85 ? 7.648 -3.412 -8.945 1 90.06 85 TYR A C 1
ATOM 660 O O . TYR A 1 85 ? 8.398 -2.83 -9.734 1 90.06 85 TYR A O 1
ATOM 668 N N . LEU A 1 86 ? 7.828 -3.449 -7.672 1 89.44 86 LEU A N 1
ATOM 669 C CA . LEU A 1 86 ? 8.898 -2.625 -7.113 1 89.44 86 LEU A CA 1
ATOM 670 C C . LEU A 1 86 ? 9.93 -3.486 -6.395 1 89.44 86 LEU A C 1
ATOM 672 O O . LEU A 1 86 ? 10.914 -2.967 -5.859 1 89.44 86 LEU A O 1
ATOM 676 N N . GLY A 1 87 ? 9.766 -4.75 -6.352 1 88.88 87 GLY A N 1
ATOM 677 C CA . GLY A 1 87 ? 10.641 -5.645 -5.605 1 88.88 87 GLY A CA 1
ATOM 678 C C . GLY A 1 87 ? 11.945 -5.934 -6.32 1 88.88 87 GLY A C 1
ATOM 679 O O . GLY A 1 87 ? 12.141 -5.523 -7.469 1 88.88 87 GLY A O 1
ATOM 680 N N . GLY A 1 88 ? 12.844 -6.574 -5.547 1 90 88 GLY A N 1
ATOM 681 C CA . GLY A 1 88 ? 14.133 -6.977 -6.086 1 90 88 GLY A CA 1
ATOM 682 C C . GLY A 1 88 ? 15.195 -5.91 -5.938 1 90 88 GLY A C 1
ATOM 683 O O . GLY A 1 88 ? 16.234 -5.977 -6.59 1 90 88 GLY A O 1
ATOM 684 N N . ARG A 1 89 ? 14.875 -4.887 -5.172 1 88.06 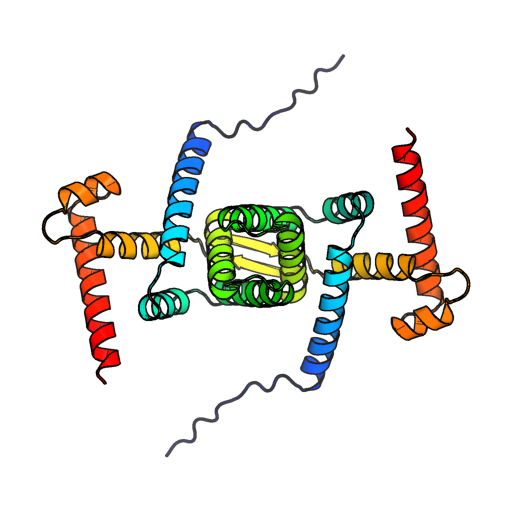89 ARG A N 1
ATOM 685 C CA . ARG A 1 89 ? 15.82 -3.803 -4.957 1 88.06 89 ARG A CA 1
ATOM 686 C C . ARG A 1 89 ? 15.5 -3.037 -3.676 1 88.06 89 ARG A C 1
ATOM 688 O O . ARG A 1 89 ? 14.43 -3.211 -3.096 1 88.06 89 ARG A O 1
ATOM 695 N N . ASP A 1 90 ? 16.469 -2.277 -3.227 1 90.5 90 ASP A N 1
ATOM 696 C CA . ASP A 1 90 ? 16.266 -1.37 -2.104 1 90.5 90 ASP A CA 1
ATOM 697 C C . ASP A 1 90 ? 15.555 -0.093 -2.557 1 90.5 90 ASP A C 1
ATOM 699 O O . ASP A 1 90 ? 15.961 0.529 -3.543 1 90.5 90 ASP A O 1
ATOM 703 N N . ILE A 1 91 ? 14.516 0.207 -1.876 1 87.94 91 ILE A N 1
ATOM 704 C CA . ILE A 1 91 ? 13.766 1.426 -2.178 1 87.94 91 ILE A CA 1
ATOM 705 C C . ILE A 1 91 ? 13.867 2.393 -0.999 1 87.94 91 ILE A C 1
ATOM 707 O O . ILE A 1 91 ? 13.648 2.002 0.151 1 87.94 91 ILE A O 1
ATOM 711 N N . TYR A 1 92 ? 14.258 3.57 -1.271 1 90.25 92 TYR A N 1
ATOM 712 C CA . TYR A 1 92 ? 14.211 4.594 -0.233 1 90.25 92 TYR A CA 1
ATOM 713 C C . TYR A 1 92 ? 12.805 5.172 -0.095 1 90.25 92 TYR A C 1
ATOM 715 O O . TYR A 1 92 ? 12.242 5.691 -1.062 1 90.25 92 TYR A O 1
ATOM 723 N N . ILE A 1 93 ? 12.258 4.98 1.035 1 88.12 93 ILE A N 1
ATOM 724 C CA . ILE A 1 93 ? 10.984 5.633 1.332 1 88.12 93 ILE A CA 1
ATOM 725 C C . ILE A 1 93 ? 11.227 6.883 2.172 1 88.12 93 ILE A C 1
ATOM 727 O O . ILE A 1 93 ? 11.711 6.793 3.303 1 88.12 93 ILE A O 1
ATOM 731 N N . PRO A 1 94 ? 10.844 8.047 1.637 1 88 94 PRO A N 1
ATOM 732 C CA . PRO A 1 94 ? 11.039 9.273 2.412 1 88 94 PRO A CA 1
ATOM 733 C C . PRO A 1 94 ? 10.25 9.273 3.717 1 88 94 PRO A C 1
ATOM 735 O O . PRO A 1 94 ? 9.18 8.664 3.797 1 88 94 PRO A O 1
ATOM 738 N N . ASN A 1 95 ? 10.836 9.938 4.695 1 86.31 95 ASN A N 1
ATOM 739 C CA . ASN A 1 95 ? 10.148 10.062 5.977 1 86.31 95 ASN A CA 1
ATOM 740 C C . ASN A 1 95 ? 8.867 10.883 5.84 1 86.31 95 ASN A C 1
ATOM 742 O O . ASN A 1 95 ? 8.875 11.961 5.254 1 86.31 95 ASN A O 1
ATOM 746 N N . GLY A 1 96 ? 7.746 10.344 6.398 1 84.25 96 GLY A N 1
ATOM 747 C CA . GLY A 1 96 ? 6.426 10.938 6.254 1 84.25 96 GLY A CA 1
ATOM 748 C C . GLY A 1 96 ? 6.215 12.141 7.152 1 84.25 96 GLY A C 1
ATOM 749 O O . GLY A 1 96 ? 5.129 12.727 7.176 1 84.25 96 GLY A O 1
ATOM 750 N N . GLU A 1 97 ? 7.242 12.602 7.879 1 86.06 97 GLU A N 1
ATOM 751 C CA . GLU A 1 97 ? 7.09 13.727 8.797 1 86.06 97 GLU A CA 1
ATOM 752 C C . GLU A 1 97 ? 6.746 15.008 8.047 1 86.06 97 GLU A C 1
ATOM 754 O O . GLU A 1 97 ? 5.887 15.773 8.484 1 86.06 97 GLU A O 1
ATOM 759 N N . ARG A 1 98 ? 7.395 15.141 6.977 1 87.25 98 ARG A N 1
ATOM 760 C CA . ARG A 1 98 ? 7.125 16.328 6.176 1 87.25 98 ARG A CA 1
ATOM 761 C C . ARG A 1 98 ? 5.699 16.312 5.633 1 87.25 98 ARG A C 1
ATOM 763 O O . ARG A 1 98 ? 5.055 17.359 5.547 1 87.25 98 ARG A O 1
ATOM 770 N N . LEU A 1 99 ? 5.262 15.164 5.227 1 88.88 99 LEU A N 1
ATOM 771 C CA . LEU A 1 99 ? 3.896 15.039 4.73 1 88.88 99 LEU A CA 1
ATOM 772 C C . LEU A 1 99 ? 2.887 15.305 5.844 1 88.88 99 LEU A C 1
ATOM 774 O O . LEU A 1 99 ? 1.895 16 5.629 1 88.88 99 LEU A O 1
ATOM 778 N N . LYS A 1 100 ? 3.191 14.797 6.965 1 89.69 100 LYS A N 1
ATOM 779 C CA . LYS A 1 100 ? 2.328 15.031 8.117 1 89.69 100 LYS A CA 1
ATOM 780 C C . LYS A 1 100 ? 2.281 16.516 8.477 1 89.69 100 LYS A C 1
ATOM 782 O O . LYS A 1 100 ? 1.21 17.062 8.75 1 89.69 100 LYS A O 1
ATOM 787 N N . ASP A 1 101 ? 3.424 17.109 8.438 1 90.88 101 ASP A N 1
ATOM 788 C CA . ASP A 1 101 ? 3.512 18.547 8.734 1 90.88 101 ASP A CA 1
ATOM 789 C C . ASP A 1 101 ? 2.705 19.359 7.73 1 90.88 101 ASP A C 1
ATOM 791 O O . ASP A 1 101 ? 2.006 20.297 8.109 1 90.88 101 ASP A O 1
ATOM 795 N N . ALA A 1 102 ? 2.869 19 6.531 1 91.94 102 ALA A N 1
ATOM 796 C CA . ALA A 1 102 ? 2.145 19.734 5.488 1 91.94 102 ALA A CA 1
ATOM 797 C C . ALA A 1 102 ? 0.637 19.625 5.691 1 91.94 102 ALA A C 1
ATOM 799 O O . ALA A 1 102 ? -0.083 20.625 5.57 1 91.94 102 ALA A O 1
ATOM 800 N N . LEU A 1 103 ? 0.192 18.438 6.004 1 93.19 103 LEU A N 1
ATOM 801 C CA . LEU A 1 103 ? -1.235 18.234 6.215 1 93.19 103 LEU A CA 1
ATOM 802 C C . LEU A 1 103 ? -1.702 18.922 7.492 1 93.19 103 LEU A C 1
ATOM 804 O O . LEU A 1 103 ? -2.809 19.469 7.539 1 93.19 103 LEU A O 1
ATOM 808 N N . ARG A 1 104 ? -0.878 18.922 8.469 1 92.81 104 ARG A N 1
ATOM 809 C CA . ARG A 1 104 ? -1.167 19.672 9.688 1 92.81 104 ARG A CA 1
ATOM 810 C C . ARG A 1 104 ? -1.303 21.172 9.391 1 92.81 104 ARG A C 1
ATOM 812 O O . ARG A 1 104 ? -2.229 21.812 9.875 1 92.81 104 ARG A O 1
ATOM 819 N N . ASP A 1 105 ? -0.415 21.719 8.633 1 94.88 105 ASP A N 1
ATOM 820 C CA . ASP A 1 105 ? -0.42 23.141 8.297 1 94.88 105 ASP A CA 1
ATOM 821 C C . ASP A 1 105 ? -1.693 23.516 7.543 1 94.88 105 ASP A C 1
ATOM 823 O O . ASP A 1 105 ? -2.25 24.594 7.762 1 94.88 105 ASP A O 1
ATOM 827 N N . ILE A 1 106 ? -2.096 22.656 6.723 1 93.31 106 ILE A N 1
ATOM 828 C CA . ILE A 1 106 ? -3.344 22.891 6.004 1 93.31 106 ILE A CA 1
ATOM 829 C C . ILE A 1 106 ? -4.512 22.906 6.988 1 93.31 106 ILE A C 1
ATOM 831 O O . ILE A 1 106 ? -5.402 23.75 6.891 1 93.31 106 ILE A O 1
ATOM 835 N N . ARG A 1 107 ? -4.539 22.016 7.902 1 93.94 107 ARG A N 1
ATOM 836 C CA . ARG A 1 107 ? -5.59 21.953 8.914 1 93.94 107 ARG A CA 1
ATOM 837 C C . ARG A 1 107 ? -5.598 23.219 9.766 1 93.94 107 ARG A C 1
ATOM 839 O O . ARG A 1 107 ? -6.66 23.766 10.07 1 93.94 107 ARG A O 1
ATOM 846 N N . ILE A 1 108 ? -4.43 23.594 10.148 1 96.06 108 ILE A N 1
ATOM 847 C CA . ILE A 1 108 ? -4.293 24.812 10.93 1 96.06 108 ILE A CA 1
ATOM 848 C C . ILE A 1 108 ? -4.879 26 10.156 1 96.06 108 ILE A C 1
ATOM 850 O O . ILE A 1 108 ? -5.625 26.812 10.719 1 96.06 108 ILE A O 1
ATOM 854 N N . TRP A 1 109 ? -4.582 26.062 8.945 1 94.88 109 TRP A N 1
ATOM 855 C CA . TRP A 1 109 ? -5.102 27.125 8.086 1 94.88 109 TRP A CA 1
ATOM 856 C C . TRP A 1 109 ? -6.625 27.078 8.023 1 94.88 109 TRP A C 1
ATOM 858 O O . TRP A 1 109 ? -7.289 28.109 8.133 1 94.88 109 TRP A O 1
ATOM 868 N N . ARG A 1 110 ? -7.188 25.922 7.91 1 93.38 110 ARG A N 1
ATOM 869 C CA . ARG A 1 110 ? -8.633 25.75 7.82 1 93.38 110 ARG A CA 1
ATOM 870 C C . ARG A 1 110 ? -9.312 26.141 9.125 1 93.38 110 ARG A C 1
ATOM 872 O O . ARG A 1 110 ? -10.445 26.625 9.117 1 93.38 110 ARG A O 1
ATOM 879 N N . GLU A 1 111 ? -8.672 25.922 10.188 1 94.88 111 GLU A N 1
ATOM 880 C CA . GLU A 1 111 ? -9.25 26.156 11.5 1 94.88 111 GLU A CA 1
ATOM 881 C C . GLU A 1 111 ? -9.016 27.609 11.953 1 94.88 111 GLU A C 1
ATOM 883 O O . GLU A 1 111 ? -9.641 28.078 12.898 1 94.88 111 GLU A O 1
ATOM 888 N N . PHE A 1 112 ? -8.141 28.328 11.305 1 96.75 112 PHE A N 1
ATOM 889 C CA . PHE A 1 112 ? -7.816 29.688 11.672 1 96.75 112 PHE A CA 1
ATOM 890 C C . PHE A 1 112 ? -8.992 30.625 11.391 1 96.75 112 PHE A C 1
ATOM 892 O O . PHE A 1 112 ? -9.516 30.656 10.273 1 96.75 112 PHE A O 1
ATOM 899 N N . LYS A 1 113 ? -9.336 31.297 12.375 1 95.88 113 LYS A N 1
ATOM 900 C CA . LYS A 1 113 ? -10.484 32.188 12.273 1 95.88 113 LYS A CA 1
ATOM 901 C C . LYS A 1 113 ? -10.055 33.656 12.297 1 95.88 113 LYS A C 1
ATOM 903 O O . LYS A 1 113 ? -10.883 34.562 12.195 1 95.88 113 LYS A O 1
ATOM 908 N N . GLY A 1 114 ? -8.789 34 12.477 1 94.75 114 GLY A N 1
ATOM 909 C CA . GLY A 1 114 ? -8.281 35.344 12.492 1 94.75 114 GLY A CA 1
ATOM 910 C C . GLY A 1 114 ? -7.816 35.812 13.859 1 94.75 114 GLY A C 1
ATOM 911 O O . GLY A 1 114 ? -7.008 36.719 13.977 1 94.75 114 GLY A O 1
ATOM 912 N N . ASN A 1 115 ? -8.383 35.25 14.953 1 94.19 115 ASN A N 1
ATOM 913 C CA . ASN A 1 115 ? -8.062 35.719 16.297 1 94.19 115 ASN A CA 1
ATOM 914 C C . ASN A 1 115 ? -7.875 34.531 17.266 1 94.19 115 ASN A C 1
ATOM 916 O O . ASN A 1 115 ? -8.047 34.688 18.484 1 94.19 115 ASN A O 1
ATOM 920 N N . ASN A 1 116 ? -7.688 33.375 16.766 1 96.94 116 ASN A N 1
ATOM 921 C CA . ASN A 1 116 ? -7.629 32.219 17.641 1 96.94 116 ASN A CA 1
ATOM 922 C C . ASN A 1 116 ? -6.23 31.594 17.656 1 96.94 116 ASN A C 1
ATOM 924 O O . ASN A 1 116 ? -6.09 30.375 17.656 1 96.94 116 ASN A O 1
ATOM 928 N N . LEU A 1 117 ? -5.172 32.438 17.609 1 96.25 117 LEU A N 1
ATOM 929 C CA . LEU A 1 117 ? -3.793 31.969 17.609 1 96.25 117 LEU A CA 1
ATOM 930 C C . LEU A 1 117 ? -3.486 31.188 18.891 1 96.25 117 LEU A C 1
ATOM 932 O O . LEU A 1 117 ? -2.83 30.156 18.844 1 96.25 117 LEU A O 1
ATOM 936 N N . GLU A 1 118 ? -3.936 31.688 20.016 1 96.06 118 GLU A N 1
ATOM 937 C CA . GLU A 1 118 ? -3.688 31.031 21.297 1 96.06 118 GLU A CA 1
ATOM 938 C C . GLU A 1 118 ? -4.332 29.656 21.344 1 96.06 118 GLU A C 1
ATOM 940 O O . GLU A 1 118 ? -3.711 28.688 21.797 1 96.06 118 GLU A O 1
ATOM 945 N N . GLN A 1 119 ? -5.547 29.625 20.938 1 97.69 119 GLN A N 1
ATOM 946 C CA . GLN A 1 119 ? -6.27 28.344 20.906 1 97.69 119 GLN A CA 1
ATOM 947 C C . GLN A 1 119 ? -5.551 27.328 20.016 1 97.69 119 GLN A C 1
ATOM 949 O O . GLN A 1 119 ? -5.371 26.172 20.422 1 97.69 119 GLN A O 1
ATOM 954 N N . LEU A 1 120 ? -5.156 27.719 18.812 1 97.31 120 LEU A N 1
ATOM 955 C CA . LEU A 1 120 ? -4.465 26.828 17.875 1 97.31 120 LEU A CA 1
ATOM 956 C C . LEU A 1 120 ? -3.117 26.391 18.453 1 97.31 120 LEU A C 1
ATOM 958 O O . LEU A 1 120 ? -2.709 25.25 18.281 1 97.31 120 LEU A O 1
ATOM 962 N N . SER A 1 121 ? -2.424 27.312 19.125 1 96.94 121 SER A N 1
ATOM 963 C CA . SER A 1 121 ? -1.151 26.984 19.766 1 96.94 121 SER A CA 1
ATOM 964 C C . SER A 1 121 ? -1.313 25.875 20.797 1 96.94 121 SER A C 1
ATOM 966 O O . SER A 1 121 ? -0.518 24.938 20.828 1 96.94 121 SER A O 1
ATOM 968 N N . ARG A 1 122 ? -2.293 25.906 21.531 1 95.94 122 ARG A N 1
ATOM 969 C CA . ARG A 1 122 ? -2.576 24.906 22.547 1 95.94 122 ARG A CA 1
ATOM 970 C C . ARG A 1 122 ? -2.992 23.578 21.906 1 95.94 122 ARG A C 1
ATOM 972 O O . ARG A 1 122 ? -2.504 2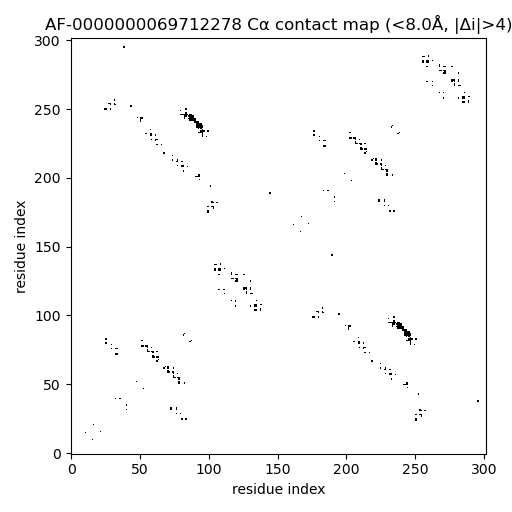2.516 22.297 1 95.94 122 ARG A O 1
ATOM 979 N N . ASP A 1 123 ? -3.828 23.688 20.938 1 93.81 123 ASP A N 1
ATOM 980 C CA . ASP A 1 123 ? -4.391 22.484 20.312 1 93.81 123 ASP A CA 1
ATOM 981 C C . ASP A 1 123 ? -3.303 21.672 19.609 1 93.81 123 ASP A C 1
ATOM 983 O O . ASP A 1 123 ? -3.357 20.438 19.609 1 93.81 123 ASP A O 1
ATOM 987 N N . TYR A 1 124 ? -2.326 22.344 19.047 1 94 124 TYR A N 1
ATOM 988 C CA . TYR A 1 124 ? -1.348 21.656 18.203 1 94 124 TYR A CA 1
ATOM 989 C C . TYR A 1 124 ? 0.008 21.594 18.906 1 94 124 TYR A C 1
ATOM 991 O O . TYR A 1 124 ? 0.952 21 18.375 1 94 124 TYR A O 1
ATOM 999 N N . GLY A 1 125 ? 0.113 22.156 20.047 1 93.44 125 GLY A N 1
ATOM 1000 C CA . GLY A 1 125 ? 1.358 22.125 20.797 1 93.44 125 GLY A CA 1
ATOM 1001 C C . GLY A 1 125 ? 2.479 22.891 20.125 1 93.44 125 GLY A C 1
ATOM 1002 O O . GLY A 1 125 ? 3.631 22.469 20.141 1 93.44 125 GLY A O 1
ATOM 1003 N N . LEU A 1 126 ? 2.236 23.844 19.422 1 95.62 126 LEU A N 1
ATOM 1004 C CA . LEU A 1 126 ? 3.188 24.734 18.75 1 95.62 126 LEU A CA 1
ATOM 1005 C C . LEU A 1 126 ? 3.16 26.125 19.375 1 95.62 126 LEU A C 1
ATOM 1007 O O . LEU A 1 126 ? 2.203 26.484 20.062 1 95.62 126 LEU A O 1
ATOM 1011 N N . THR A 1 127 ? 4.176 26.875 19.141 1 97.06 127 THR A N 1
ATOM 1012 C CA . THR A 1 127 ? 4.195 28.25 19.609 1 97.06 127 THR A CA 1
ATOM 1013 C C . THR A 1 127 ? 3.289 29.141 18.75 1 97.06 127 THR A C 1
ATOM 1015 O O . THR A 1 127 ? 3.033 28.828 17.594 1 97.06 127 THR A O 1
ATOM 1018 N N . GLU A 1 128 ? 2.82 30.203 19.406 1 96.81 128 GLU A N 1
ATOM 1019 C CA . GLU A 1 128 ? 2.004 31.141 18.641 1 96.81 128 GLU A CA 1
ATOM 1020 C C . GLU A 1 128 ? 2.777 31.703 17.453 1 96.81 128 GLU A C 1
ATOM 1022 O O . GLU A 1 128 ? 2.197 31.984 16.391 1 96.81 128 GLU A O 1
ATOM 1027 N N . ARG A 1 129 ? 4.008 31.875 17.625 1 97.69 129 ARG A N 1
ATOM 1028 C CA . ARG A 1 129 ? 4.852 32.344 16.531 1 97.69 129 ARG A CA 1
ATOM 1029 C C . ARG A 1 129 ? 4.832 31.375 15.359 1 97.69 129 ARG A C 1
ATOM 1031 O O . ARG A 1 129 ? 4.691 31.781 14.203 1 97.69 129 ARG A O 1
ATOM 1038 N N . ARG A 1 130 ? 4.918 30.156 15.688 1 97.5 130 ARG A N 1
ATOM 1039 C CA . ARG A 1 130 ? 4.918 29.141 14.648 1 97.5 130 ARG A CA 1
ATOM 1040 C C . ARG A 1 130 ? 3.566 29.062 13.953 1 97.5 130 ARG A C 1
ATOM 1042 O O . ARG A 1 130 ? 3.5 28.922 12.727 1 97.5 130 ARG A O 1
ATOM 1049 N N . ILE A 1 131 ? 2.48 29.125 14.719 1 97.88 131 ILE A N 1
ATOM 1050 C CA . ILE A 1 131 ? 1.144 29.125 14.133 1 97.88 131 ILE A CA 1
ATOM 1051 C C . ILE A 1 131 ? 0.992 30.297 13.18 1 97.88 131 ILE A C 1
ATOM 1053 O O . ILE A 1 131 ? 0.461 30.156 12.078 1 97.88 131 ILE A O 1
ATOM 1057 N N . SER A 1 132 ? 1.537 31.422 13.617 1 97.56 132 SER A N 1
ATOM 1058 C CA . SER A 1 132 ? 1.462 32.625 12.789 1 97.56 132 SER A CA 1
ATOM 1059 C C . SER A 1 132 ? 2.211 32.438 11.477 1 97.56 132 SER A C 1
ATOM 1061 O O . SER A 1 132 ? 1.745 32.875 10.422 1 97.56 132 SER A O 1
ATOM 1063 N N . GLN A 1 133 ? 3.324 31.859 11.547 1 98 133 GLN A N 1
ATOM 1064 C CA . GLN A 1 133 ? 4.117 31.594 10.352 1 98 133 GLN A CA 1
ATOM 1065 C C . GLN A 1 133 ? 3.381 30.656 9.398 1 98 133 GLN A C 1
ATOM 1067 O O . GLN A 1 133 ? 3.361 30.875 8.188 1 98 133 GLN A O 1
ATOM 1072 N N . ILE A 1 134 ? 2.854 29.594 9.906 1 97.31 134 ILE A N 1
ATOM 1073 C CA . ILE A 1 134 ? 2.125 28.609 9.133 1 97.31 134 ILE A CA 1
ATOM 1074 C C . ILE A 1 134 ? 0.94 29.266 8.43 1 97.31 134 ILE A C 1
ATOM 1076 O O . ILE A 1 134 ? 0.716 29.047 7.234 1 97.31 134 ILE A O 1
ATOM 1080 N N . VAL A 1 135 ? 0.231 30.109 9.172 1 97.06 135 VAL A N 1
ATOM 1081 C CA . VAL A 1 135 ? -0.93 30.797 8.625 1 97.06 135 VAL A CA 1
ATOM 1082 C C . VAL A 1 135 ? -0.496 31.703 7.484 1 97.06 135 VAL A C 1
ATOM 1084 O O . VAL A 1 135 ? -1.141 31.75 6.434 1 97.06 135 VAL A O 1
ATOM 1087 N N . ALA A 1 136 ? 0.588 32.438 7.707 1 96.69 136 ALA A N 1
ATOM 1088 C CA . ALA A 1 136 ? 1.102 33.312 6.68 1 96.69 136 ALA A CA 1
ATOM 1089 C C . ALA A 1 136 ? 1.494 32.562 5.422 1 96.69 136 ALA A C 1
ATOM 1091 O O . ALA A 1 136 ? 1.192 32.969 4.305 1 96.69 136 ALA A O 1
ATOM 1092 N N . GLU A 1 137 ? 2.143 31.469 5.586 1 95.56 137 GLU A N 1
ATOM 1093 C CA . GLU A 1 137 ? 2.582 30.641 4.473 1 95.56 137 GLU A CA 1
ATOM 1094 C C . GLU A 1 137 ? 1.393 30.062 3.701 1 95.56 137 GLU A C 1
ATOM 1096 O O . GLU A 1 137 ? 1.397 30.047 2.469 1 95.56 137 GLU A O 1
ATOM 1101 N N . GLN A 1 138 ? 0.385 29.641 4.461 1 94.19 138 GLN A N 1
ATOM 1102 C CA . GLN A 1 138 ? -0.799 29.062 3.836 1 94.19 138 GLN A CA 1
ATOM 1103 C C . GLN A 1 138 ? -1.604 30.125 3.094 1 94.19 138 GLN A C 1
ATOM 1105 O O . GLN A 1 138 ? -2.172 29.844 2.035 1 94.19 138 GLN A O 1
ATOM 1110 N N . ARG A 1 139 ? -1.628 31.266 3.658 1 93.5 139 ARG A N 1
ATOM 1111 C CA . ARG A 1 139 ? -2.297 32.375 2.998 1 93.5 139 ARG A CA 1
ATOM 1112 C C . ARG A 1 139 ? -1.621 32.719 1.674 1 93.5 139 ARG A C 1
ATOM 1114 O O . ARG A 1 139 ? -2.293 32.938 0.663 1 93.5 139 ARG A O 1
ATOM 1121 N N . ALA A 1 140 ? -0.338 32.781 1.734 1 93.12 140 ALA A N 1
ATOM 1122 C CA . ALA A 1 140 ? 0.423 33.062 0.517 1 93.12 140 ALA A CA 1
ATOM 1123 C C . ALA A 1 140 ? 0.161 32 -0.542 1 93.12 140 ALA A C 1
ATOM 1125 O O . ALA A 1 140 ? 0.007 32.312 -1.725 1 93.12 140 ALA A O 1
ATOM 1126 N N . ALA A 1 141 ? 0.147 30.75 -0.136 1 88.44 141 ALA A N 1
ATOM 1127 C CA . ALA A 1 141 ? -0.115 29.641 -1.056 1 88.44 141 ALA A CA 1
ATOM 1128 C C . ALA A 1 141 ? -1.519 29.75 -1.646 1 88.44 141 ALA A C 1
ATOM 1130 O O . ALA A 1 141 ? -1.725 29.453 -2.826 1 88.44 141 ALA A O 1
ATOM 1131 N N . PHE A 1 142 ? -2.451 30.094 -0.833 1 88.88 142 PHE A N 1
ATOM 1132 C CA . PHE A 1 142 ? -3.838 30.25 -1.26 1 88.88 142 PHE A CA 1
ATOM 1133 C C . PHE A 1 142 ? -3.963 31.328 -2.322 1 88.88 142 PHE A C 1
ATOM 1135 O O . PHE A 1 142 ? -4.633 31.141 -3.338 1 88.88 142 PHE A O 1
ATOM 1142 N N . VAL A 1 143 ? -3.344 32.438 -2.059 1 89.69 143 VAL A N 1
ATOM 1143 C CA . VAL A 1 143 ? -3.387 33.562 -2.982 1 89.69 143 VAL A CA 1
ATOM 1144 C C . VAL A 1 143 ? -2.715 33.188 -4.297 1 89.69 143 VAL A C 1
ATOM 1146 O O . VAL A 1 143 ? -3.215 33.5 -5.375 1 89.69 143 VAL A O 1
ATOM 1149 N N . ALA A 1 144 ? -1.639 32.531 -4.219 1 86.69 144 ALA A N 1
ATOM 1150 C CA . ALA A 1 144 ? -0.916 32.094 -5.414 1 86.69 144 ALA A CA 1
ATOM 1151 C C . ALA A 1 144 ? -1.769 31.172 -6.266 1 86.69 144 ALA A C 1
ATOM 1153 O O . ALA A 1 144 ? -1.771 31.266 -7.492 1 86.69 144 ALA A O 1
ATOM 1154 N N . ARG A 1 145 ? -2.479 30.25 -5.652 1 82.94 145 ARG A N 1
ATOM 1155 C CA . ARG A 1 145 ? -3.344 29.312 -6.352 1 82.94 145 ARG A CA 1
ATOM 1156 C C . ARG A 1 145 ? -4.5 30.031 -7.035 1 82.94 145 ARG A C 1
ATOM 1158 O O . ARG A 1 145 ? -4.883 29.688 -8.156 1 82.94 145 ARG A O 1
ATOM 1165 N N . LYS A 1 146 ? -5.031 31 -6.316 1 83.69 146 LYS A N 1
ATOM 1166 C CA . LYS A 1 146 ? -6.137 31.781 -6.863 1 83.69 146 LYS A CA 1
ATOM 1167 C C . LYS A 1 146 ? -5.688 32.594 -8.078 1 83.69 146 LYS A C 1
ATOM 1169 O O . LYS A 1 146 ? -6.438 32.75 -9.047 1 83.69 146 LYS A O 1
ATOM 1174 N N . GLN A 1 147 ? -4.57 33.062 -8.008 1 84.31 147 GLN A N 1
ATOM 1175 C CA . GLN A 1 147 ? -4.016 33.844 -9.102 1 84.31 147 GLN A CA 1
ATOM 1176 C C . GLN A 1 147 ? -3.748 32.969 -10.32 1 84.31 147 GLN A C 1
ATOM 1178 O O . GLN A 1 147 ? -3.953 33.375 -11.461 1 84.31 147 GLN A O 1
ATOM 1183 N N . ARG A 1 148 ? -3.219 31.797 -10.094 1 77.69 148 ARG A N 1
ATOM 1184 C CA . ARG A 1 148 ? -2.951 30.875 -11.195 1 77.69 148 ARG A CA 1
ATOM 1185 C C . ARG A 1 148 ? -4.238 30.484 -11.914 1 77.69 148 ARG A C 1
ATOM 1187 O O . ARG A 1 148 ? -4.23 30.234 -13.117 1 77.69 148 ARG A O 1
ATOM 1194 N N . ARG A 1 149 ? -5.262 30.391 -11.117 1 74.38 149 ARG A N 1
ATOM 1195 C CA . ARG A 1 149 ? -6.543 29.984 -11.695 1 74.38 149 ARG A CA 1
ATOM 1196 C C . ARG A 1 149 ? -7.137 31.125 -12.531 1 74.38 149 ARG A C 1
ATOM 1198 O O . ARG A 1 149 ? -7.949 30.875 -13.422 1 74.38 149 ARG A O 1
ATOM 1205 N N . LEU A 1 150 ? -6.855 32.312 -12.188 1 75.44 150 LEU A N 1
ATOM 1206 C CA . LEU A 1 150 ? -7.383 33.469 -12.898 1 75.44 150 LEU A CA 1
ATOM 1207 C C . LEU A 1 150 ? -6.652 33.688 -14.219 1 75.44 150 LEU A C 1
ATOM 1209 O O . LEU A 1 150 ? -7.184 34.312 -15.133 1 75.44 150 LEU A O 1
ATOM 1213 N N . PHE A 1 151 ? -5.449 33.125 -14.336 1 66.62 151 PHE A N 1
ATOM 1214 C CA . PHE A 1 151 ? -4.754 33.281 -15.609 1 66.62 151 PHE A CA 1
ATOM 1215 C C . PHE A 1 151 ? -4.586 31.922 -16.297 1 66.62 151 PHE A C 1
ATOM 1217 O O . PHE A 1 151 ? -4.504 30.891 -15.625 1 66.62 151 PHE A O 1
ATOM 1224 N N . MET B 1 1 ? 15.469 -28.188 34.531 1 26.47 1 MET B N 1
ATOM 1225 C CA . MET B 1 1 ? 14.219 -27.672 34 1 26.47 1 MET B CA 1
ATOM 1226 C C . MET B 1 1 ? 14.359 -26.219 33.562 1 26.47 1 MET B C 1
ATOM 1228 O O . MET B 1 1 ? 14.422 -25.328 34.438 1 26.47 1 MET B O 1
ATOM 1232 N N . SER B 1 2 ? 15.055 -25.859 32.5 1 29.3 2 SER B N 1
ATOM 1233 C CA . SER B 1 2 ? 15.695 -24.594 32.125 1 29.3 2 SER B CA 1
ATOM 1234 C C . SER B 1 2 ? 14.68 -23.594 31.609 1 29.3 2 SER B C 1
ATOM 1236 O O . SER B 1 2 ? 13.891 -23.922 30.703 1 29.3 2 SER B O 1
ATOM 1238 N N . LYS B 1 3 ? 14.234 -22.625 32.469 1 30.45 3 LYS B N 1
ATOM 1239 C CA . LYS B 1 3 ? 13.336 -21.5 32.25 1 30.45 3 LYS B CA 1
ATOM 1240 C C . LYS B 1 3 ? 13.789 -20.656 31.078 1 30.45 3 LYS B C 1
ATOM 1242 O O . LYS B 1 3 ? 14.852 -20.031 31.109 1 30.45 3 LYS B O 1
ATOM 1247 N N . LEU B 1 4 ? 13.477 -20.953 29.891 1 26.67 4 LEU B N 1
ATOM 1248 C CA . LEU B 1 4 ? 13.664 -20.094 28.719 1 26.67 4 LEU B CA 1
ATOM 1249 C C . LEU B 1 4 ? 12.984 -18.75 28.906 1 26.67 4 LEU B C 1
ATOM 1251 O O . LEU B 1 4 ? 11.766 -18.672 29.031 1 26.67 4 LEU B O 1
ATOM 1255 N N . LYS B 1 5 ? 13.711 -17.812 29.453 1 31.78 5 LYS B N 1
ATOM 1256 C CA . LYS B 1 5 ? 13.312 -16.422 29.641 1 31.78 5 LYS B CA 1
ATOM 1257 C C . LYS B 1 5 ? 12.859 -15.797 28.328 1 31.78 5 LYS B C 1
ATOM 1259 O O . LYS B 1 5 ? 13.609 -15.773 27.344 1 31.78 5 LYS B O 1
ATOM 1264 N N . HIS B 1 6 ? 11.586 -15.844 28 1 30.17 6 HIS B N 1
ATOM 1265 C CA . HIS B 1 6 ? 10.883 -15.094 26.969 1 30.17 6 HIS B CA 1
ATOM 1266 C C . HIS B 1 6 ? 11.242 -13.609 27.016 1 30.17 6 HIS B C 1
ATOM 1268 O O . HIS B 1 6 ? 10.82 -12.898 27.938 1 30.17 6 HIS B O 1
ATOM 1274 N N . ASP B 1 7 ? 12.383 -13.273 26.656 1 30.33 7 ASP B N 1
ATOM 1275 C CA . ASP B 1 7 ? 12.773 -11.867 26.609 1 30.33 7 ASP B CA 1
ATOM 1276 C C . ASP B 1 7 ? 11.781 -11.055 25.781 1 30.33 7 ASP B C 1
ATOM 1278 O O . ASP B 1 7 ? 11.797 -11.102 24.547 1 30.33 7 ASP B O 1
ATOM 1282 N N . THR B 1 8 ? 10.57 -10.898 26.234 1 32.25 8 THR B N 1
ATOM 1283 C CA . THR B 1 8 ? 9.57 -9.961 25.734 1 32.25 8 THR B CA 1
ATOM 1284 C C . THR B 1 8 ? 10.172 -8.562 25.578 1 32.25 8 THR B C 1
ATOM 1286 O O . THR B 1 8 ? 10.656 -7.973 26.531 1 32.25 8 THR B O 1
ATOM 1289 N N . VAL B 1 9 ? 10.812 -8.328 24.516 1 33.66 9 VAL B N 1
ATOM 1290 C CA . VAL B 1 9 ? 11.273 -6.965 24.25 1 33.66 9 VAL B CA 1
ATOM 1291 C C . VAL B 1 9 ? 10.172 -5.969 24.625 1 33.66 9 VAL B C 1
ATOM 1293 O O . VAL B 1 9 ? 9.102 -5.953 24 1 33.66 9 VAL B O 1
ATOM 1296 N N . SER B 1 10 ? 10.016 -5.57 25.828 1 34.88 10 SER B N 1
ATOM 1297 C CA . SER B 1 10 ? 9.148 -4.539 26.375 1 34.88 10 SER B CA 1
ATOM 1298 C C . SER B 1 10 ? 9.398 -3.189 25.703 1 34.88 10 SER B C 1
ATOM 1300 O O . SER B 1 10 ? 10.492 -2.633 25.812 1 34.88 10 SER B O 1
ATOM 1302 N N . VAL B 1 11 ? 8.836 -2.959 24.594 1 40.66 11 VAL B N 1
ATOM 1303 C CA . VAL B 1 11 ? 8.898 -1.587 24.109 1 40.66 11 VAL B CA 1
ATOM 1304 C C . VAL B 1 11 ? 8.555 -0.619 25.234 1 40.66 11 VAL B C 1
ATOM 1306 O O . VAL B 1 11 ? 7.516 -0.764 25.891 1 40.66 11 VAL B O 1
ATOM 1309 N N . PRO B 1 12 ? 9.391 0.109 25.703 1 40.34 12 PRO B N 1
ATOM 1310 C CA . PRO B 1 12 ? 9.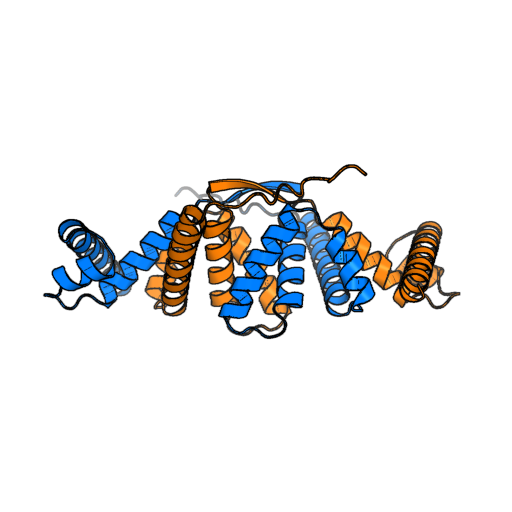109 0.977 26.859 1 40.34 12 PRO B CA 1
ATOM 1311 C C . PRO B 1 12 ? 7.852 1.818 26.672 1 40.34 12 PRO B C 1
ATOM 1313 O O . PRO B 1 12 ? 7.496 2.16 25.531 1 40.34 12 PRO B O 1
ATOM 1316 N N . ASP B 1 13 ? 7 1.958 27.656 1 44.56 13 ASP B N 1
ATOM 1317 C CA . ASP B 1 13 ? 5.746 2.699 27.766 1 44.56 13 ASP B CA 1
ATOM 1318 C C . ASP B 1 13 ? 5.844 4.047 27.047 1 44.56 13 ASP B C 1
ATOM 1320 O O . ASP B 1 13 ? 4.879 4.496 26.422 1 44.56 13 ASP B O 1
ATOM 1324 N N . SER B 1 14 ? 6.879 4.684 27.172 1 45.38 14 SER B N 1
ATOM 1325 C CA . SER B 1 14 ? 7.164 5.98 26.562 1 45.38 14 SER B CA 1
ATOM 1326 C C . SER B 1 14 ? 7.164 5.891 25.047 1 45.38 14 SER B C 1
ATOM 1328 O O . SER B 1 14 ? 6.73 6.824 24.359 1 45.38 14 SER B O 1
ATOM 1330 N N . GLN B 1 15 ? 7.719 4.887 24.516 1 44.81 15 GLN B N 1
ATOM 1331 C CA . GLN B 1 15 ? 7.734 4.648 23.078 1 44.81 15 GLN B CA 1
ATOM 1332 C C . GLN B 1 15 ? 6.328 4.367 22.547 1 44.81 15 GLN B C 1
ATOM 1334 O O . GLN B 1 15 ? 5.988 4.77 21.438 1 44.81 15 GLN B O 1
ATOM 1339 N N . LEU B 1 16 ? 5.609 3.742 23.406 1 44.38 16 LEU B N 1
ATOM 1340 C CA . LEU B 1 16 ? 4.219 3.496 23.047 1 44.38 16 LEU B CA 1
ATOM 1341 C C . LEU B 1 16 ? 3.443 4.805 22.953 1 44.38 16 LEU B C 1
ATOM 1343 O O . LEU B 1 16 ? 2.598 4.973 22.062 1 44.38 16 LEU B O 1
ATOM 1347 N N . ASP B 1 17 ? 3.705 5.637 24.047 1 46.62 17 ASP B N 1
ATOM 1348 C CA . ASP B 1 17 ? 3.043 6.938 24.031 1 46.62 17 ASP B CA 1
ATOM 1349 C C . ASP B 1 17 ? 3.408 7.734 22.781 1 46.62 17 ASP B C 1
ATOM 1351 O O . ASP B 1 17 ? 2.543 8.359 22.172 1 46.62 17 ASP B O 1
ATOM 1355 N N . LEU B 1 18 ? 4.727 7.875 22.547 1 44.38 18 LEU B N 1
ATOM 1356 C CA . LEU B 1 18 ? 5.223 8.523 21.328 1 44.38 18 LEU B CA 1
ATOM 1357 C C . LEU B 1 18 ? 4.66 7.855 20.094 1 44.38 18 LEU B C 1
ATOM 1359 O O . LEU B 1 18 ? 4.312 8.531 19.109 1 44.38 18 LEU B O 1
ATOM 1363 N N . LEU B 1 19 ? 4.523 6.562 20.266 1 50.78 19 LEU B N 1
ATOM 1364 C CA . LEU B 1 19 ? 3.943 5.781 19.188 1 50.78 19 LEU B CA 1
ATOM 1365 C C . LEU B 1 19 ? 2.461 6.102 19.016 1 50.78 19 LEU B C 1
ATOM 1367 O O . LEU B 1 19 ? 1.958 6.172 17.891 1 50.78 19 LEU B O 1
ATOM 1371 N N . SER B 1 20 ? 1.811 6.328 20.25 1 54.38 20 SER B N 1
ATOM 1372 C CA . SER B 1 20 ? 0.392 6.668 20.234 1 54.38 20 SER B CA 1
ATOM 1373 C C . SER B 1 20 ? 0.169 8.07 19.672 1 54.38 20 SER B C 1
ATOM 1375 O O . SER B 1 20 ? -0.752 8.289 18.875 1 54.38 20 SER B O 1
ATOM 1377 N N . THR B 1 21 ? 0.948 9.039 20.156 1 57.22 21 THR B N 1
ATOM 1378 C CA . THR B 1 21 ? 0.853 10.383 19.609 1 57.22 21 THR B CA 1
ATOM 1379 C C . THR B 1 21 ? 1.148 10.375 18.109 1 57.22 21 THR B C 1
ATOM 1381 O O . THR B 1 21 ? 0.433 11.008 17.328 1 57.22 21 THR B O 1
ATOM 1384 N N . SER B 1 22 ? 2.012 9.477 17.859 1 75.62 22 SER B N 1
ATOM 1385 C CA . SER B 1 22 ? 2.387 9.367 16.453 1 75.62 22 SER B CA 1
ATOM 1386 C C . SER B 1 22 ? 1.26 8.75 15.633 1 75.62 22 SER B C 1
ATOM 1388 O O . SER B 1 22 ? 0.966 9.219 14.531 1 75.62 22 SER B O 1
ATOM 1390 N N . ALA B 1 23 ? 0.5 7.922 16.391 1 79.81 23 ALA B N 1
ATOM 1391 C CA . ALA B 1 23 ? -0.61 7.289 15.688 1 79.81 23 ALA B CA 1
ATOM 1392 C C . ALA B 1 23 ? -1.774 8.266 15.516 1 79.81 23 ALA B C 1
ATOM 1394 O O . ALA B 1 23 ? -2.406 8.305 14.461 1 79.81 23 ALA B O 1
ATOM 1395 N N . ALA B 1 24 ? -2.023 9.062 16.594 1 84.31 24 ALA B N 1
ATOM 1396 C CA . ALA B 1 24 ? -3.094 10.047 16.516 1 84.31 24 ALA B CA 1
ATOM 1397 C C . ALA B 1 24 ? -2.777 11.133 15.492 1 84.31 24 ALA B C 1
ATOM 1399 O O . ALA B 1 24 ? -3.664 11.586 14.766 1 84.31 24 ALA B O 1
ATOM 1400 N N . GLU B 1 25 ? -1.551 11.484 15.508 1 85.81 25 GLU B N 1
ATOM 1401 C CA . GLU B 1 25 ? -1.127 12.492 14.539 1 85.81 25 GLU B CA 1
ATOM 1402 C C . GLU B 1 25 ? -1.296 11.992 13.109 1 85.81 25 GLU B C 1
ATOM 1404 O O . GLU B 1 25 ? -1.715 12.742 12.227 1 85.81 25 GLU B O 1
ATOM 1409 N N . LEU B 1 26 ? -0.96 10.773 12.945 1 87.38 26 LEU B N 1
ATOM 1410 C CA . LEU B 1 26 ? -1.116 10.188 11.617 1 87.38 26 LEU B CA 1
ATOM 1411 C C . LEU B 1 26 ? -2.588 10.117 11.227 1 87.38 26 LEU B C 1
ATOM 1413 O O . LEU B 1 26 ? -2.947 10.398 10.078 1 87.38 26 LEU B O 1
ATOM 1417 N N . GLU B 1 27 ? -3.361 9.742 12.172 1 89 27 GLU B N 1
ATOM 1418 C CA . GLU B 1 27 ? -4.793 9.656 11.906 1 89 27 GLU B CA 1
ATOM 1419 C C . GLU B 1 27 ? -5.363 11.016 11.492 1 89 27 GLU B C 1
ATOM 1421 O O . GLU B 1 27 ? -6.176 11.102 10.57 1 89 27 GLU B O 1
ATOM 1426 N N . GLN B 1 28 ? -4.953 12.008 12.18 1 89.88 28 GLN B N 1
ATOM 1427 C CA . GLN B 1 28 ? -5.406 13.352 11.844 1 89.88 28 GLN B CA 1
ATOM 1428 C C . GLN B 1 28 ? -4.906 13.781 10.469 1 89.88 28 GLN B C 1
ATOM 1430 O O . GLN B 1 28 ? -5.641 14.414 9.711 1 89.88 28 GLN B O 1
ATOM 1435 N N . ALA B 1 29 ? -3.703 13.438 10.234 1 91.69 29 ALA B N 1
ATOM 1436 C CA . ALA B 1 29 ? -3.131 13.75 8.93 1 91.69 29 ALA B CA 1
ATOM 1437 C C . ALA B 1 29 ? -3.918 13.07 7.809 1 91.69 29 ALA B C 1
ATOM 1439 O O . ALA B 1 29 ? -4.219 13.695 6.789 1 91.69 29 ALA B O 1
ATOM 1440 N N . LEU B 1 30 ? -4.254 11.859 8.008 1 92.31 30 LEU B N 1
ATOM 1441 C CA . LEU B 1 30 ? -4.988 11.102 7.004 1 92.31 30 LEU B CA 1
ATOM 1442 C C . LEU B 1 30 ? -6.395 11.656 6.82 1 92.31 30 LEU B C 1
ATOM 1444 O O . LEU B 1 30 ? -6.926 11.664 5.707 1 92.31 30 LEU B O 1
ATOM 1448 N N . GLU B 1 31 ? -7.004 12.102 7.871 1 91.56 31 GLU B N 1
ATOM 1449 C CA . GLU B 1 31 ? -8.312 12.742 7.781 1 91.56 31 GLU B CA 1
ATOM 1450 C C . GLU B 1 31 ? -8.242 14.023 6.961 1 91.56 31 GLU B C 1
ATOM 1452 O O . GLU B 1 31 ? -9.125 14.297 6.148 1 91.56 31 GLU B O 1
ATOM 1457 N N . THR B 1 32 ? -7.238 14.773 7.254 1 93.38 32 THR B N 1
ATOM 1458 C CA . THR B 1 32 ? -7.039 16 6.484 1 93.38 32 THR B CA 1
ATOM 1459 C C . THR B 1 32 ? -6.836 15.68 5.004 1 93.38 32 THR B C 1
ATOM 1461 O O . THR B 1 32 ? -7.434 16.328 4.137 1 93.38 32 THR B O 1
ATOM 1464 N N . LEU B 1 33 ? -6.051 14.711 4.734 1 92.75 33 LEU B N 1
ATOM 1465 C CA . LEU B 1 33 ? -5.777 14.281 3.365 1 92.75 33 LEU B CA 1
ATOM 1466 C C . LEU B 1 33 ? -7.066 13.914 2.643 1 92.75 33 LEU B C 1
ATOM 1468 O O . LEU B 1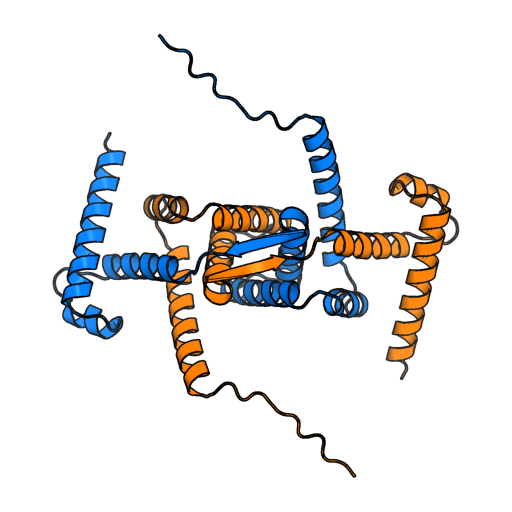 33 ? -7.254 14.266 1.475 1 92.75 33 LEU B O 1
ATOM 1472 N N . ALA B 1 34 ? -7.934 13.25 3.303 1 90.06 34 ALA B N 1
ATOM 1473 C CA . ALA B 1 34 ? -9.18 12.758 2.725 1 90.06 34 ALA B CA 1
ATOM 1474 C C . ALA B 1 34 ? -10.117 13.906 2.385 1 90.06 34 ALA B C 1
ATOM 1476 O O . ALA B 1 34 ? -10.992 13.773 1.521 1 90.06 34 ALA B O 1
ATOM 1477 N N . THR B 1 35 ? -9.914 15.047 3.029 1 91.62 35 THR B N 1
ATOM 1478 C CA . THR B 1 35 ? -10.875 16.141 2.891 1 91.62 35 THR B CA 1
ATOM 1479 C C . THR B 1 35 ? -10.281 17.281 2.082 1 91.62 35 THR B C 1
ATOM 1481 O O . THR B 1 35 ? -10.883 18.344 1.972 1 91.62 35 THR B O 1
ATOM 1484 N N . LEU B 1 36 ? -9.172 17.078 1.571 1 91.5 36 LEU B N 1
ATOM 1485 C CA . LEU B 1 36 ? -8.531 18.125 0.785 1 91.5 36 LEU B CA 1
ATOM 1486 C C . LEU B 1 36 ? -9.383 18.516 -0.418 1 91.5 36 LEU B C 1
ATOM 1488 O O . LEU B 1 36 ? -9.992 17.641 -1.053 1 91.5 36 LEU B O 1
ATOM 1492 N N . LYS B 1 37 ? -9.352 19.812 -0.669 1 88.25 37 LYS B N 1
ATOM 1493 C CA . LYS B 1 37 ? -9.953 20.297 -1.912 1 88.25 37 LYS B CA 1
ATOM 1494 C C . LYS B 1 37 ? -9.109 19.906 -3.119 1 88.25 37 LYS B C 1
ATOM 1496 O O . LYS B 1 37 ? -7.906 19.656 -2.988 1 88.25 37 LYS B O 1
ATOM 1501 N N . PRO B 1 38 ? -9.711 19.797 -4.316 1 86.94 38 PRO B N 1
ATOM 1502 C CA . PRO B 1 38 ? -8.992 19.328 -5.504 1 86.94 38 PRO B CA 1
ATOM 1503 C C . PRO B 1 38 ? -7.715 20.125 -5.762 1 86.94 38 PRO B C 1
ATOM 1505 O O . PRO B 1 38 ? -6.676 19.547 -6.086 1 86.94 38 PRO B O 1
ATOM 1508 N N . ASP B 1 39 ? -7.777 21.422 -5.574 1 83.62 39 ASP B N 1
ATOM 1509 C CA . ASP B 1 39 ? -6.602 22.25 -5.812 1 83.62 39 ASP B CA 1
ATOM 1510 C C . ASP B 1 39 ? -5.531 22.016 -4.75 1 83.62 39 ASP B C 1
ATOM 1512 O O . ASP B 1 39 ? -4.34 21.969 -5.059 1 83.62 39 ASP B O 1
ATOM 1516 N N . GLU B 1 40 ? -5.961 21.906 -3.512 1 86.25 40 GLU B N 1
ATOM 1517 C CA . GLU B 1 40 ? -5.043 21.609 -2.416 1 86.25 40 GLU B CA 1
ATOM 1518 C C . GLU B 1 40 ? -4.375 20.25 -2.619 1 86.25 40 GLU B C 1
ATOM 1520 O O . GLU B 1 40 ? -3.176 20.109 -2.369 1 86.25 40 GLU B O 1
ATOM 1525 N N . ARG B 1 41 ? -5.16 19.312 -3.082 1 88.94 41 ARG B N 1
ATOM 1526 C CA . ARG B 1 41 ? -4.691 17.953 -3.271 1 88.94 41 ARG B CA 1
ATOM 1527 C C . ARG B 1 41 ? -3.637 17.875 -4.371 1 88.94 41 ARG B C 1
ATOM 1529 O O . ARG B 1 41 ? -2.607 17.219 -4.211 1 88.94 41 ARG B O 1
ATOM 1536 N N . GLU B 1 42 ? -3.928 18.5 -5.426 1 86.44 42 GLU B N 1
ATOM 1537 C CA . GLU B 1 42 ? -2.986 18.516 -6.539 1 86.44 42 GLU B CA 1
ATOM 1538 C C . GLU B 1 42 ? -1.634 19.078 -6.113 1 86.44 42 GLU B C 1
ATOM 1540 O O . GLU B 1 42 ? -0.589 18.516 -6.445 1 86.44 42 GLU B O 1
ATOM 1545 N N . ASP B 1 43 ? -1.665 20.141 -5.359 1 83.56 43 ASP B N 1
ATOM 1546 C CA . ASP B 1 43 ? -0.439 20.781 -4.891 1 83.56 43 ASP B CA 1
ATOM 1547 C C . ASP B 1 43 ? 0.308 19.875 -3.91 1 83.56 43 ASP B C 1
ATOM 1549 O O . ASP B 1 43 ? 1.539 19.797 -3.939 1 83.56 43 ASP B O 1
ATOM 1553 N N . PHE B 1 44 ? -0.483 19.328 -3.078 1 87.19 44 PHE B N 1
ATOM 1554 C CA . PHE B 1 44 ? 0.094 18.453 -2.055 1 87.19 44 PHE B CA 1
ATOM 1555 C C . PHE B 1 44 ? 0.765 17.25 -2.684 1 87.19 44 PHE B C 1
ATOM 1557 O O . PHE B 1 44 ? 1.91 16.922 -2.359 1 87.19 44 PHE B O 1
ATOM 1564 N N . ILE B 1 45 ? 0.145 16.562 -3.578 1 87.31 45 ILE B N 1
ATOM 1565 C CA . ILE B 1 45 ? 0.626 15.32 -4.18 1 87.31 45 ILE B CA 1
ATOM 1566 C C . ILE B 1 45 ? 1.791 15.617 -5.121 1 87.31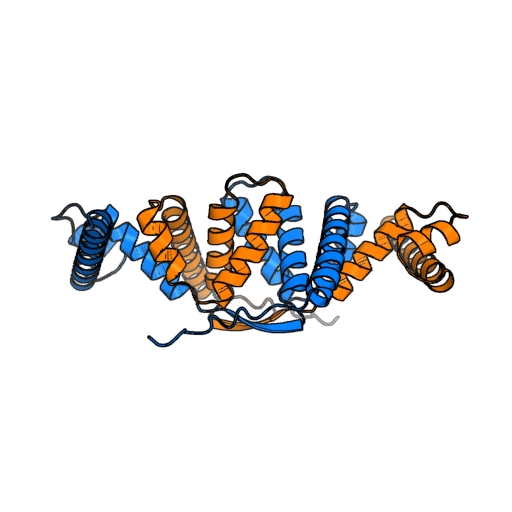 45 ILE B C 1
ATOM 1568 O O . ILE B 1 45 ? 2.727 14.82 -5.238 1 87.31 45 ILE B O 1
ATOM 1572 N N . ARG B 1 46 ? 1.785 16.719 -5.746 1 84.31 46 ARG B N 1
ATOM 1573 C CA . ARG B 1 46 ? 2.852 17.109 -6.664 1 84.31 46 ARG B CA 1
ATOM 1574 C C . ARG B 1 46 ? 4.188 17.219 -5.934 1 84.31 46 ARG B C 1
ATOM 1576 O O . ARG B 1 46 ? 5.246 17.016 -6.527 1 84.31 46 ARG B O 1
ATOM 1583 N N . ARG B 1 47 ? 4.145 17.484 -4.754 1 83.94 47 ARG B N 1
ATOM 1584 C CA . ARG B 1 47 ? 5.355 17.734 -3.973 1 83.94 47 ARG B CA 1
ATOM 1585 C C . ARG B 1 47 ? 5.934 16.422 -3.449 1 83.94 47 ARG B C 1
ATOM 1587 O O . ARG B 1 47 ? 7.004 16.406 -2.836 1 83.94 47 ARG B O 1
ATOM 1594 N N . TRP B 1 48 ? 5.27 15.352 -3.711 1 88.75 48 TRP B N 1
ATOM 1595 C CA . TRP B 1 48 ? 5.742 14.062 -3.223 1 88.75 48 TRP B CA 1
ATOM 1596 C C . TRP B 1 48 ? 6.992 13.617 -3.975 1 88.75 48 TRP B C 1
ATOM 1598 O O . TRP B 1 48 ? 7.105 13.836 -5.184 1 88.75 48 TRP B O 1
ATOM 1608 N N . PRO B 1 49 ? 7.926 13.008 -3.244 1 88.81 49 PRO B N 1
ATOM 1609 C CA . PRO B 1 49 ? 9.039 12.367 -3.949 1 88.81 49 PRO B CA 1
ATOM 1610 C C . PRO B 1 49 ? 8.57 11.289 -4.93 1 88.81 49 PRO B C 1
ATOM 1612 O O . PRO B 1 49 ? 7.5 10.711 -4.75 1 88.81 49 PRO B O 1
ATOM 1615 N N . SER B 1 50 ? 9.414 10.992 -5.969 1 90.25 50 SER B N 1
ATOM 1616 C CA . SER B 1 50 ? 9.078 10.062 -7.043 1 90.25 50 SER B CA 1
ATOM 1617 C C . SER B 1 50 ? 8.773 8.672 -6.504 1 90.25 50 SER B C 1
ATOM 1619 O O . SER B 1 50 ? 7.875 7.992 -6.996 1 90.25 50 SER B O 1
ATOM 1621 N N . THR B 1 51 ? 9.5 8.234 -5.539 1 90.31 51 THR B N 1
ATOM 1622 C CA . THR B 1 51 ? 9.305 6.91 -4.965 1 90.31 51 THR B CA 1
ATOM 1623 C C . THR B 1 51 ? 7.91 6.785 -4.359 1 90.31 51 THR B C 1
ATOM 1625 O O . THR B 1 51 ? 7.227 5.781 -4.562 1 90.31 51 THR B O 1
ATOM 1628 N N . LEU B 1 52 ? 7.535 7.766 -3.67 1 92.81 52 LEU B N 1
ATOM 1629 C CA . LEU B 1 52 ? 6.219 7.754 -3.047 1 92.81 52 LEU B CA 1
ATOM 1630 C C . LEU B 1 52 ? 5.117 7.773 -4.102 1 92.81 52 LEU B C 1
ATOM 1632 O O . LEU B 1 52 ? 4.078 7.133 -3.934 1 92.81 52 LEU B O 1
ATOM 1636 N N . GLN B 1 53 ? 5.387 8.477 -5.102 1 92.94 53 GLN B N 1
ATOM 1637 C CA . GLN B 1 53 ? 4.434 8.5 -6.207 1 92.94 53 GLN B CA 1
ATOM 1638 C C . GLN B 1 53 ? 4.297 7.125 -6.848 1 92.94 53 GLN B C 1
ATOM 1640 O O . GLN B 1 53 ? 3.191 6.699 -7.184 1 92.94 53 GLN B O 1
ATOM 1645 N N . SER B 1 54 ? 5.375 6.48 -6.996 1 93.12 54 SER B N 1
ATOM 1646 C CA . SER B 1 54 ? 5.367 5.152 -7.594 1 93.12 54 SER B CA 1
ATOM 1647 C C . SER B 1 54 ? 4.609 4.156 -6.719 1 93.12 54 SER B C 1
ATOM 1649 O O . SER B 1 54 ? 3.803 3.369 -7.219 1 93.12 54 SER B O 1
ATOM 1651 N N . LEU B 1 55 ? 4.879 4.246 -5.477 1 94.56 55 LEU B N 1
ATOM 1652 C CA . LEU B 1 55 ? 4.156 3.395 -4.539 1 94.56 55 LEU B CA 1
ATOM 1653 C C . LEU B 1 55 ? 2.654 3.635 -4.633 1 94.56 55 LEU B C 1
ATOM 1655 O O . LEU B 1 55 ? 1.875 2.688 -4.742 1 94.56 55 LEU B O 1
ATOM 1659 N N . CYS B 1 56 ? 2.312 4.852 -4.609 1 96 56 CYS B N 1
ATOM 1660 C CA . CYS B 1 56 ? 0.907 5.238 -4.676 1 96 56 CYS B CA 1
ATOM 1661 C C . CYS B 1 56 ? 0.257 4.719 -5.953 1 96 56 CYS B C 1
ATOM 1663 O O . CYS B 1 56 ? -0.854 4.188 -5.918 1 96 56 CYS B O 1
ATOM 1665 N N . ASP B 1 57 ? 0.969 4.828 -7.031 1 95.81 57 ASP B N 1
ATOM 1666 C CA . ASP B 1 57 ? 0.427 4.434 -8.328 1 95.81 57 ASP B CA 1
ATOM 1667 C C . ASP B 1 57 ? 0.172 2.928 -8.383 1 95.81 57 ASP B C 1
ATOM 1669 O O . ASP B 1 57 ? -0.868 2.486 -8.875 1 95.81 57 ASP B O 1
ATOM 1673 N N . VAL B 1 58 ? 1.107 2.164 -7.922 1 95.12 58 VAL B N 1
ATOM 1674 C CA . VAL B 1 58 ? 0.958 0.713 -7.906 1 95.12 58 VAL B CA 1
ATOM 1675 C C . VAL B 1 58 ? -0.235 0.325 -7.035 1 95.12 58 VAL B C 1
ATOM 1677 O O . VAL B 1 58 ? -1.062 -0.498 -7.434 1 95.12 58 VAL B O 1
ATOM 1680 N N . MET B 1 59 ? -0.359 0.962 -5.875 1 97.38 59 MET B N 1
ATOM 1681 C CA . MET B 1 59 ? -1.447 0.625 -4.961 1 97.38 59 MET B CA 1
ATOM 1682 C C . MET B 1 59 ? -2.789 1.08 -5.523 1 97.38 59 MET B C 1
ATOM 1684 O O . MET B 1 59 ? -3.795 0.382 -5.383 1 97.38 59 MET B O 1
ATOM 1688 N N . ARG B 1 60 ? -2.773 2.209 -6.188 1 97.19 60 ARG B N 1
ATOM 1689 C CA . ARG B 1 60 ? -3.996 2.721 -6.797 1 97.19 60 ARG B CA 1
ATOM 1690 C C . ARG B 1 60 ? -4.531 1.755 -7.848 1 97.19 60 ARG B C 1
ATOM 1692 O O . ARG B 1 60 ? -5.73 1.465 -7.879 1 97.19 60 ARG B O 1
ATOM 1699 N N . GLN B 1 61 ? -3.684 1.263 -8.664 1 95.12 61 GLN B N 1
ATOM 1700 C CA . GLN B 1 61 ? -4.086 0.327 -9.703 1 95.12 61 GLN B CA 1
ATOM 1701 C C . GLN B 1 61 ? -4.633 -0.966 -9.102 1 95.12 61 GLN B C 1
ATOM 1703 O O . GLN B 1 61 ? -5.621 -1.516 -9.594 1 95.12 61 GLN B O 1
ATOM 1708 N N . THR B 1 62 ? -3.994 -1.425 -8.117 1 95.25 62 THR B N 1
ATOM 1709 C CA . THR B 1 62 ? -4.445 -2.641 -7.453 1 95.25 62 THR B CA 1
ATOM 1710 C C . THR B 1 62 ? -5.816 -2.432 -6.812 1 95.25 62 THR B C 1
ATOM 1712 O O . THR B 1 62 ? -6.688 -3.297 -6.906 1 95.25 62 THR B O 1
ATOM 1715 N N . LEU B 1 63 ? -6.035 -1.303 -6.195 1 96.62 63 LEU B N 1
ATOM 1716 C CA . LEU B 1 63 ? -7.312 -0.989 -5.57 1 96.62 63 LEU B CA 1
ATOM 1717 C C . LEU B 1 63 ? -8.43 -0.933 -6.609 1 96.62 63 LEU B C 1
ATOM 1719 O O . LEU B 1 63 ? -9.547 -1.386 -6.352 1 96.62 63 LEU B O 1
ATOM 1723 N N . LYS B 1 64 ? -8.102 -0.387 -7.715 1 95 64 LYS B N 1
ATOM 1724 C CA . LYS B 1 64 ? -9.094 -0.322 -8.789 1 95 64 LYS B CA 1
ATOM 1725 C C . LYS B 1 64 ? -9.477 -1.719 -9.266 1 95 64 LYS B C 1
ATOM 1727 O O . LYS B 1 64 ? -10.648 -1.981 -9.562 1 95 64 LYS B O 1
ATOM 1732 N N . GLN B 1 65 ? -8.531 -2.564 -9.328 1 90.81 65 GLN B N 1
ATOM 1733 C CA . GLN B 1 65 ? -8.789 -3.947 -9.719 1 90.81 65 GLN B CA 1
ATOM 1734 C C . GLN B 1 65 ? -9.742 -4.625 -8.734 1 90.81 65 GLN B C 1
ATOM 1736 O O . GLN B 1 65 ? -10.547 -5.477 -9.125 1 90.81 65 GLN B O 1
ATOM 1741 N N . TYR B 1 66 ? -9.633 -4.273 -7.531 1 91.38 66 TYR B N 1
ATOM 1742 C CA . TYR B 1 66 ? -10.492 -4.852 -6.5 1 91.38 66 TYR B CA 1
ATOM 1743 C C . TYR B 1 66 ? -11.773 -4.043 -6.34 1 91.38 66 TYR B C 1
ATOM 1745 O O . TYR B 1 66 ? -12.523 -4.246 -5.383 1 91.38 66 TYR B O 1
ATOM 1753 N N . GLU B 1 67 ? -12 -3.049 -7.262 1 92.12 67 GLU B N 1
ATOM 1754 C CA . GLU B 1 67 ? -13.219 -2.248 -7.371 1 92.12 67 GLU B CA 1
ATOM 1755 C C . GLU B 1 67 ? -13.484 -1.472 -6.082 1 92.12 67 GLU B C 1
ATOM 1757 O O . GLU B 1 67 ? -14.625 -1.396 -5.621 1 92.12 67 GLU B O 1
ATOM 1762 N N . ILE B 1 68 ? -12.414 -1.127 -5.426 1 92.38 68 ILE B N 1
ATOM 1763 C CA . ILE B 1 68 ? -12.562 -0.258 -4.262 1 92.38 68 ILE B CA 1
ATOM 1764 C C . ILE B 1 68 ? -12.922 1.155 -4.719 1 92.38 68 ILE B C 1
ATOM 1766 O O . ILE B 1 68 ? -12.242 1.728 -5.574 1 92.38 68 ILE B O 1
ATOM 1770 N N . ASP B 1 69 ? -13.977 1.607 -4.023 1 88.19 69 ASP B N 1
ATOM 1771 C CA . ASP B 1 69 ? -14.383 2.979 -4.324 1 88.19 69 ASP B CA 1
ATOM 1772 C C . ASP B 1 69 ? -13.352 3.979 -3.805 1 88.19 69 ASP B C 1
ATOM 1774 O O . ASP B 1 69 ? -12.625 3.691 -2.846 1 88.19 69 ASP B O 1
ATOM 1778 N N . ASN B 1 70 ? -13.016 5.07 -4.492 1 90.94 70 ASN B N 1
ATOM 1779 C CA . ASN B 1 70 ? -12.125 6.148 -4.074 1 90.94 70 ASN B CA 1
ATOM 1780 C C . ASN B 1 70 ? -10.672 5.699 -4.059 1 90.94 70 ASN B C 1
ATOM 1782 O O . ASN B 1 70 ? -9.93 6.016 -3.125 1 90.94 70 ASN B O 1
ATOM 1786 N N . ALA B 1 71 ? -10.289 4.809 -4.938 1 94.81 71 ALA B N 1
ATOM 1787 C CA . ALA B 1 71 ? -8.945 4.254 -5.055 1 94.81 71 ALA B CA 1
ATOM 1788 C C . ALA B 1 71 ? -7.891 5.352 -4.969 1 94.81 71 ALA B C 1
ATOM 1790 O O . ALA B 1 71 ? -6.805 5.137 -4.422 1 94.81 71 ALA B O 1
ATOM 1791 N N . ASP B 1 72 ? -8.211 6.523 -5.48 1 93.12 72 ASP B N 1
ATOM 1792 C CA . ASP B 1 72 ? -7.258 7.633 -5.449 1 93.12 72 ASP B CA 1
ATOM 1793 C C . ASP B 1 72 ? -6.977 8.078 -4.016 1 93.12 72 ASP B C 1
ATOM 1795 O O . ASP B 1 72 ? -5.82 8.141 -3.598 1 93.12 72 ASP B O 1
ATOM 1799 N N . ASN B 1 73 ? -8.008 8.32 -3.264 1 93 73 ASN B N 1
ATOM 1800 C CA . ASN B 1 73 ? -7.863 8.766 -1.883 1 93 73 ASN B CA 1
ATOM 1801 C C . ASN B 1 73 ? -7.23 7.688 -1.011 1 93 73 ASN B C 1
ATOM 1803 O O . ASN B 1 73 ? -6.355 7.98 -0.192 1 93 73 ASN B O 1
ATOM 1807 N N . VAL B 1 74 ? -7.684 6.488 -1.247 1 95.88 74 VAL B N 1
ATOM 1808 C CA . VAL B 1 74 ? -7.207 5.395 -0.41 1 95.88 74 VAL B CA 1
ATOM 1809 C C . VAL B 1 74 ? -5.73 5.129 -0.701 1 95.88 74 VAL B C 1
ATOM 1811 O O . VAL B 1 74 ? -4.945 4.895 0.219 1 95.88 74 VAL B O 1
ATOM 1814 N N . SER B 1 75 ? -5.324 5.105 -1.971 1 97.25 75 SER B N 1
ATOM 1815 C CA . SER B 1 75 ? -3.928 4.871 -2.314 1 97.25 75 SER B CA 1
ATOM 1816 C C . SER B 1 75 ? -3.025 5.957 -1.739 1 97.25 75 SER B C 1
ATOM 1818 O O . SER B 1 75 ? -1.906 5.676 -1.305 1 97.25 75 SER B O 1
ATOM 1820 N N . GLU B 1 76 ? -3.477 7.215 -1.76 1 95.88 76 GLU B N 1
ATOM 1821 C CA . GLU B 1 76 ? -2.711 8.312 -1.173 1 95.88 76 GLU B CA 1
ATOM 1822 C C . GLU B 1 76 ? -2.57 8.141 0.337 1 95.88 76 GLU B C 1
ATOM 1824 O O . GLU B 1 76 ? -1.51 8.414 0.902 1 95.88 76 GLU B O 1
ATOM 1829 N N . ALA B 1 77 ? -3.668 7.719 0.948 1 95.44 77 ALA B N 1
ATOM 1830 C CA . ALA B 1 77 ? -3.623 7.434 2.379 1 95.44 77 ALA B CA 1
ATOM 1831 C C . ALA B 1 77 ? -2.643 6.305 2.682 1 95.44 77 ALA B C 1
ATOM 1833 O O . ALA B 1 77 ? -1.872 6.383 3.643 1 95.44 77 ALA B O 1
ATOM 1834 N N . LEU B 1 78 ? -2.65 5.273 1.878 1 97.19 78 LEU B N 1
ATOM 1835 C CA . LEU B 1 78 ? -1.745 4.141 2.045 1 97.19 78 LEU B CA 1
ATOM 1836 C C . LEU B 1 78 ? -0.292 4.578 1.895 1 97.19 78 LEU B C 1
ATOM 1838 O O . LEU B 1 78 ? 0.554 4.23 2.721 1 97.19 78 LEU B O 1
ATOM 1842 N N . ALA B 1 79 ? -0.012 5.324 0.857 1 96.06 79 ALA B N 1
ATOM 1843 C CA . ALA B 1 79 ? 1.347 5.812 0.626 1 96.06 79 ALA B CA 1
ATOM 1844 C C . ALA B 1 79 ? 1.826 6.676 1.789 1 96.06 79 ALA B C 1
ATOM 1846 O O . ALA B 1 79 ? 2.969 6.547 2.236 1 96.06 79 ALA B O 1
ATOM 1847 N N . THR B 1 80 ? 0.984 7.535 2.268 1 94.12 80 THR B N 1
ATOM 1848 C CA . THR B 1 80 ? 1.301 8.391 3.408 1 94.12 80 THR B CA 1
ATOM 1849 C C . THR B 1 80 ? 1.582 7.543 4.648 1 94.12 80 THR B C 1
ATOM 1851 O O . THR B 1 80 ? 2.537 7.809 5.383 1 94.12 80 THR B O 1
ATOM 1854 N N . SER B 1 81 ? 0.772 6.551 4.887 1 94.81 81 SER B N 1
ATOM 1855 C CA . SER B 1 81 ? 0.958 5.668 6.031 1 94.81 81 SER B CA 1
ATOM 1856 C C . SER B 1 81 ? 2.283 4.918 5.941 1 94.81 81 SER B C 1
ATOM 1858 O O . SER B 1 81 ? 3.002 4.793 6.934 1 94.81 81 SER B O 1
ATOM 1860 N N . LEU B 1 82 ? 2.582 4.395 4.77 1 94.75 82 LEU B N 1
ATOM 1861 C CA . LEU B 1 82 ? 3.852 3.699 4.582 1 94.75 82 LEU B CA 1
ATOM 1862 C C . LEU B 1 82 ? 5.027 4.621 4.887 1 94.75 82 LEU B C 1
ATOM 1864 O O . LEU B 1 82 ? 5.977 4.219 5.562 1 94.75 82 LEU B O 1
ATOM 1868 N N . SER B 1 83 ? 4.969 5.812 4.375 1 93.12 83 SER B N 1
ATOM 1869 C CA . SER B 1 83 ? 6.031 6.785 4.609 1 93.12 83 SER B CA 1
ATOM 1870 C C . SER B 1 83 ? 6.168 7.105 6.094 1 93.12 83 SER B C 1
ATOM 1872 O O . SER B 1 83 ? 7.281 7.281 6.594 1 93.12 83 SER B O 1
ATOM 1874 N N . ALA B 1 84 ? 5.039 7.219 6.762 1 90.69 84 ALA B N 1
ATOM 1875 C CA . ALA B 1 84 ? 5.031 7.57 8.18 1 90.69 84 ALA B CA 1
ATOM 1876 C C . ALA B 1 84 ? 5.605 6.441 9.031 1 90.69 84 ALA B C 1
ATOM 1878 O O . ALA B 1 84 ? 6.348 6.688 9.984 1 90.69 84 ALA B O 1
ATOM 1879 N N . TYR B 1 85 ? 5.297 5.203 8.688 1 90 85 TYR B N 1
ATOM 1880 C CA . TYR B 1 85 ? 5.652 4.086 9.547 1 90 85 TYR B CA 1
ATOM 1881 C C . TYR B 1 85 ? 6.973 3.457 9.109 1 90 85 TYR B C 1
ATOM 1883 O O . TYR B 1 85 ? 7.719 2.926 9.938 1 90 85 TYR B O 1
ATOM 1891 N N . LEU B 1 86 ? 7.211 3.512 7.852 1 89.5 86 LEU B N 1
ATOM 1892 C CA . LEU B 1 86 ? 8.359 2.764 7.344 1 89.5 86 LEU B CA 1
ATOM 1893 C C . LEU B 1 86 ? 9.359 3.693 6.676 1 89.5 86 LEU B C 1
ATOM 1895 O O . LEU B 1 86 ? 10.406 3.244 6.188 1 89.5 86 LEU B O 1
ATOM 1899 N N . GLY B 1 87 ? 9.109 4.938 6.629 1 88.88 87 GLY B N 1
ATOM 1900 C CA . GLY B 1 87 ? 9.961 5.891 5.93 1 88.88 87 GLY B CA 1
ATOM 1901 C C . GLY B 1 87 ? 11.203 6.262 6.711 1 88.88 87 GLY B C 1
ATOM 1902 O O . GLY B 1 87 ? 11.352 5.871 7.871 1 88.88 87 GLY B O 1
ATOM 1903 N N . GLY B 1 88 ? 12.102 6.953 5.984 1 90.06 88 GLY B N 1
ATOM 1904 C CA . GLY B 1 88 ? 13.328 7.434 6.594 1 90.06 88 GLY B CA 1
ATOM 1905 C C . GLY B 1 88 ? 14.469 6.438 6.504 1 90.06 88 GLY B C 1
ATOM 1906 O O . GLY B 1 88 ? 15.477 6.574 7.203 1 90.06 88 GLY B O 1
ATOM 1907 N N . ARG B 1 89 ? 14.25 5.395 5.727 1 88.19 89 ARG B N 1
ATOM 1908 C CA . ARG B 1 89 ? 15.281 4.375 5.566 1 88.19 89 ARG B CA 1
ATOM 1909 C C . ARG B 1 89 ? 15.078 3.594 4.27 1 88.19 89 ARG B C 1
ATOM 1911 O O . ARG B 1 89 ? 14.031 3.707 3.627 1 88.19 89 ARG B O 1
ATOM 1918 N N . ASP B 1 90 ? 16.109 2.895 3.871 1 90.5 90 ASP B N 1
ATOM 1919 C CA . ASP B 1 90 ? 16.016 1.979 2.738 1 90.5 90 ASP B CA 1
ATOM 1920 C C . ASP B 1 90 ? 15.383 0.656 3.152 1 90.5 90 ASP B C 1
ATOM 1922 O O . ASP B 1 90 ? 15.766 0.061 4.16 1 90.5 90 ASP B O 1
ATOM 1926 N N . ILE B 1 91 ? 14.391 0.3 2.428 1 88 91 ILE B N 1
ATOM 1927 C CA . ILE B 1 91 ? 13.711 -0.965 2.691 1 88 91 ILE B CA 1
ATOM 1928 C C . ILE B 1 91 ? 13.938 -1.925 1.525 1 88 91 ILE B C 1
ATOM 1930 O O . ILE B 1 91 ? 13.758 -1.552 0.363 1 88 91 ILE B O 1
ATOM 1934 N N . TYR B 1 92 ? 14.383 -3.078 1.821 1 90.19 92 TYR B N 1
ATOM 1935 C CA . TYR B 1 92 ? 14.469 -4.102 0.787 1 90.19 92 TYR B CA 1
ATOM 1936 C C . TYR B 1 92 ? 13.117 -4.77 0.568 1 90.19 92 TYR B C 1
ATOM 1938 O O . TYR B 1 92 ? 12.539 -5.336 1.499 1 90.19 92 TYR B O 1
ATOM 1946 N N . ILE B 1 93 ? 12.625 -4.609 -0.59 1 88.19 93 ILE B N 1
ATOM 1947 C CA . ILE B 1 93 ? 11.422 -5.336 -0.961 1 88.19 93 ILE B CA 1
ATOM 1948 C C . ILE B 1 93 ? 11.789 -6.566 -1.787 1 88.19 93 ILE B C 1
ATOM 1950 O O . ILE B 1 93 ? 12.328 -6.445 -2.887 1 88.19 93 ILE B O 1
ATOM 1954 N N . PRO B 1 94 ? 11.453 -7.742 -1.273 1 88 94 PRO B N 1
ATOM 1955 C CA . PRO B 1 94 ? 11.773 -8.953 -2.037 1 88 94 PRO B CA 1
ATOM 1956 C C . PRO B 1 94 ? 11.055 -9.008 -3.383 1 88 94 PRO B C 1
ATOM 1958 O O . PRO B 1 94 ? 9.953 -8.461 -3.52 1 88 94 PRO B O 1
ATOM 1961 N N . ASN B 1 95 ? 11.727 -9.633 -4.328 1 86.38 95 ASN B N 1
ATOM 1962 C CA . ASN B 1 95 ? 11.117 -9.805 -5.641 1 86.38 95 ASN B CA 1
ATOM 1963 C C . ASN B 1 95 ? 9.883 -10.703 -5.574 1 86.38 95 ASN B C 1
ATOM 1965 O O . ASN B 1 95 ? 9.922 -11.781 -4.973 1 86.38 95 ASN B O 1
ATOM 1969 N N . GLY B 1 96 ? 8.758 -10.242 -6.188 1 84.31 96 GLY B N 1
ATOM 1970 C CA . GLY B 1 96 ? 7.469 -10.914 -6.117 1 84.31 96 GLY B CA 1
ATOM 1971 C C . GLY B 1 96 ? 7.383 -12.125 -7.02 1 84.31 96 GLY B C 1
ATOM 1972 O O . GLY B 1 96 ? 6.336 -12.773 -7.102 1 84.31 96 GLY B O 1
ATOM 1973 N N . GLU B 1 97 ? 8.469 -12.516 -7.691 1 86.25 97 GLU B N 1
ATOM 1974 C CA . GLU B 1 97 ? 8.438 -13.641 -8.617 1 86.25 97 GLU B CA 1
ATOM 1975 C C . GLU B 1 97 ? 8.141 -14.945 -7.883 1 86.25 97 GLU B C 1
ATOM 1977 O O . GLU B 1 97 ? 7.355 -15.766 -8.359 1 86.25 97 GLU B O 1
ATOM 1982 N N . ARG B 1 98 ? 8.742 -15.047 -6.777 1 87.5 98 ARG B N 1
ATOM 1983 C CA . ARG B 1 98 ? 8.508 -16.25 -5.988 1 87.5 98 ARG B CA 1
ATOM 1984 C C . ARG B 1 98 ? 7.055 -16.328 -5.523 1 87.5 98 ARG B C 1
ATOM 1986 O O . ARG B 1 98 ? 6.477 -17.422 -5.465 1 87.5 98 ARG B O 1
ATOM 1993 N N . LEU B 1 99 ? 6.527 -15.211 -5.137 1 89.19 99 LEU B N 1
ATOM 1994 C CA . LEU B 1 99 ? 5.133 -15.164 -4.715 1 89.19 99 LEU B CA 1
ATOM 1995 C C . LEU B 1 99 ? 4.203 -15.5 -5.879 1 89.19 99 LEU B C 1
ATOM 1997 O O . LEU B 1 99 ? 3.246 -16.266 -5.711 1 89.19 99 LEU B O 1
ATOM 2001 N N . LYS B 1 100 ? 4.523 -14.977 -6.984 1 89.81 100 LYS B N 1
ATOM 2002 C CA . LYS B 1 100 ? 3.738 -15.273 -8.18 1 89.81 100 LYS B CA 1
ATOM 2003 C C . LYS B 1 100 ? 3.809 -16.75 -8.531 1 89.81 100 LYS B C 1
ATOM 2005 O O . LYS B 1 100 ? 2.791 -17.375 -8.859 1 89.81 100 LYS B O 1
ATOM 2010 N N . ASP B 1 101 ? 4.988 -17.281 -8.438 1 91.06 101 ASP B N 1
ATOM 2011 C CA . ASP B 1 101 ? 5.184 -18.703 -8.719 1 91.06 101 ASP B CA 1
ATOM 2012 C C . ASP B 1 101 ? 4.383 -19.562 -7.758 1 91.06 101 ASP B C 1
ATOM 2014 O O . ASP B 1 101 ? 3.764 -20.547 -8.164 1 91.06 101 ASP B O 1
ATOM 2018 N N . ALA B 1 102 ? 4.469 -19.203 -6.555 1 92.19 102 ALA B N 1
ATOM 2019 C CA . ALA B 1 102 ? 3.74 -19.969 -5.547 1 92.19 102 ALA B CA 1
ATOM 2020 C C . ALA B 1 102 ? 2.24 -19.953 -5.832 1 92.19 102 ALA B C 1
ATOM 2022 O O . ALA B 1 102 ? 1.581 -21 -5.742 1 92.19 102 ALA B O 1
ATOM 2023 N N . LEU B 1 103 ? 1.735 -18.812 -6.164 1 93.38 103 LEU B N 1
ATOM 2024 C CA . LEU B 1 103 ? 0.309 -18.703 -6.449 1 93.38 103 LEU B CA 1
ATOM 2025 C C . LEU B 1 103 ? -0.046 -19.422 -7.742 1 93.38 103 LEU B C 1
ATOM 2027 O O . LEU B 1 103 ? -1.109 -20.031 -7.844 1 93.38 103 LEU B O 1
ATOM 2031 N N . ARG B 1 104 ? 0.824 -19.359 -8.688 1 93 104 ARG B N 1
ATOM 2032 C CA . ARG B 1 104 ? 0.646 -20.125 -9.914 1 93 104 ARG B CA 1
ATOM 2033 C C . ARG B 1 104 ? 0.594 -21.625 -9.617 1 93 104 ARG B C 1
ATOM 2035 O O . ARG B 1 104 ? -0.262 -22.328 -10.141 1 93 104 ARG B O 1
ATOM 2042 N N . ASP B 1 105 ? 1.477 -22.109 -8.82 1 95.06 105 ASP B N 1
ATOM 2043 C CA . ASP B 1 105 ? 1.549 -23.531 -8.477 1 95.06 105 ASP B CA 1
ATOM 2044 C C . ASP B 1 105 ? 0.267 -24 -7.789 1 95.06 105 ASP B C 1
ATOM 2046 O O . ASP B 1 105 ? -0.206 -25.109 -8.031 1 95.06 105 ASP B O 1
ATOM 2050 N N . ILE B 1 106 ? -0.235 -23.172 -6.984 1 93.5 106 ILE B N 1
ATOM 2051 C CA . ILE B 1 106 ? -1.501 -23.484 -6.332 1 93.5 106 ILE B CA 1
ATOM 2052 C C . ILE B 1 106 ? -2.611 -23.578 -7.375 1 93.5 106 ILE B C 1
ATOM 2054 O O . ILE B 1 106 ? -3.449 -24.484 -7.32 1 93.5 106 ILE B O 1
ATOM 2058 N N . ARG B 1 107 ? -2.65 -22.688 -8.297 1 94.19 107 ARG B N 1
ATOM 2059 C CA . ARG B 1 107 ? -3.65 -22.703 -9.359 1 94.19 107 ARG B CA 1
ATOM 2060 C C . ARG B 1 107 ? -3.533 -23.969 -10.203 1 94.19 107 ARG B C 1
ATOM 2062 O O . ARG B 1 107 ? -4.543 -24.578 -10.562 1 94.19 107 ARG B O 1
ATOM 2069 N N . ILE B 1 108 ? -2.322 -24.266 -10.523 1 96.19 108 ILE B N 1
ATOM 2070 C CA . ILE B 1 108 ? -2.068 -25.469 -11.297 1 96.19 108 ILE B CA 1
ATOM 2071 C C . ILE B 1 108 ? -2.613 -26.688 -10.547 1 96.19 108 ILE B C 1
ATOM 2073 O O . ILE B 1 108 ? -3.275 -27.547 -11.141 1 96.19 108 ILE B O 1
ATOM 2077 N N . TRP B 1 109 ? -2.375 -26.734 -9.32 1 95 109 TRP B N 1
ATOM 2078 C CA . TRP B 1 109 ? -2.869 -27.828 -8.477 1 95 109 TRP B CA 1
ATOM 2079 C C . TRP B 1 109 ? -4.395 -27.875 -8.492 1 95 109 TRP B C 1
ATOM 2081 O O . TRP B 1 109 ? -4.984 -28.938 -8.633 1 95 109 TRP B O 1
ATOM 2091 N N . ARG B 1 110 ? -5.039 -26.75 -8.422 1 93.5 110 ARG B N 1
ATOM 2092 C CA . ARG B 1 110 ? -6.496 -26.672 -8.406 1 93.5 110 ARG B CA 1
ATOM 2093 C C . ARG B 1 110 ? -7.082 -27.109 -9.742 1 93.5 110 ARG B C 1
ATOM 2095 O O . ARG B 1 110 ? -8.18 -27.672 -9.789 1 93.5 110 ARG B O 1
ATOM 2102 N N . GLU B 1 111 ? -6.398 -26.844 -10.773 1 94.88 111 GLU B N 1
ATOM 2103 C CA . GLU B 1 111 ? -6.898 -27.141 -12.109 1 94.88 111 GLU B CA 1
ATOM 2104 C C . GLU B 1 111 ? -6.547 -28.562 -12.539 1 94.88 111 GLU B C 1
ATOM 2106 O O . GLU B 1 111 ? -7.094 -29.062 -13.516 1 94.88 111 GLU B O 1
ATOM 2111 N N . PHE B 1 112 ? -5.656 -29.219 -11.859 1 96.81 112 PHE B N 1
ATOM 2112 C CA . PHE B 1 112 ? -5.223 -30.562 -12.203 1 96.81 112 PHE B CA 1
ATOM 2113 C C . PHE 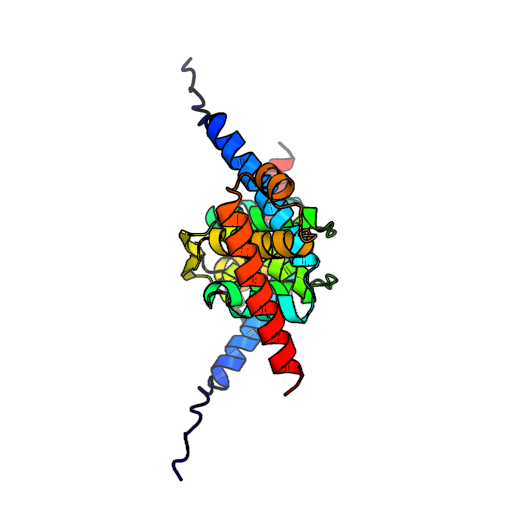B 1 112 ? -6.344 -31.562 -11.977 1 96.81 112 PHE B C 1
ATOM 2115 O O . PHE B 1 112 ? -6.918 -31.625 -10.883 1 96.81 112 PHE B O 1
ATOM 2122 N N . LYS B 1 113 ? -6.598 -32.25 -12.961 1 95.88 113 LYS B N 1
ATOM 2123 C CA . LYS B 1 113 ? -7.695 -33.219 -12.906 1 95.88 113 LYS B CA 1
ATOM 2124 C C . LYS B 1 113 ? -7.168 -34.656 -12.906 1 95.88 113 LYS B C 1
ATOM 2126 O O . LYS B 1 113 ? -7.945 -35.594 -12.828 1 95.88 113 LYS B O 1
ATOM 2131 N N . GLY B 1 114 ? -5.875 -34.906 -13.008 1 94.81 114 GLY B N 1
ATOM 2132 C CA . GLY B 1 114 ? -5.281 -36.25 -12.984 1 94.81 114 GLY B CA 1
ATOM 2133 C C . GLY B 1 114 ? -4.715 -36.656 -14.328 1 94.81 114 GLY B C 1
ATOM 2134 O O . GLY B 1 114 ? -3.844 -37.531 -14.391 1 94.81 114 GLY B O 1
ATOM 2135 N N . ASN B 1 115 ? -5.27 -36.156 -15.445 1 94.25 115 ASN B N 1
ATOM 2136 C CA . ASN B 1 115 ? -4.855 -36.594 -16.766 1 94.25 115 ASN B CA 1
ATOM 2137 C C . ASN B 1 115 ? -4.695 -35.406 -17.734 1 94.25 115 ASN B C 1
ATOM 2139 O O . ASN B 1 115 ? -4.797 -35.594 -18.953 1 94.25 115 ASN B O 1
ATOM 2143 N N . ASN B 1 116 ? -4.609 -34.25 -17.234 1 97 116 ASN B N 1
ATOM 2144 C CA . ASN B 1 116 ? -4.582 -33.094 -18.109 1 97 116 ASN B CA 1
ATOM 2145 C C . ASN B 1 116 ? -3.229 -32.375 -18.062 1 97 116 ASN B C 1
ATOM 2147 O O . ASN B 1 116 ? -3.166 -31.156 -18.078 1 97 116 ASN B O 1
ATOM 2151 N N . LEU B 1 117 ? -2.123 -33.156 -17.953 1 96.25 117 LEU B N 1
ATOM 2152 C CA . LEU B 1 117 ? -0.777 -32.625 -17.891 1 96.25 117 LEU B CA 1
ATOM 2153 C C . LEU B 1 117 ? -0.457 -31.812 -19.156 1 96.25 117 LEU B C 1
ATOM 2155 O O . LEU B 1 117 ? 0.13 -30.734 -19.078 1 96.25 117 LEU B O 1
ATOM 2159 N N . GLU B 1 118 ? -0.816 -32.344 -20.297 1 96.12 118 GLU B N 1
ATOM 2160 C CA . GLU B 1 118 ? -0.545 -31.672 -21.562 1 96.12 118 GLU B CA 1
ATOM 2161 C C . GLU B 1 118 ? -1.273 -30.328 -21.656 1 96.12 118 GLU B C 1
ATOM 2163 O O . GLU B 1 118 ? -0.692 -29.328 -22.078 1 96.12 118 GLU B O 1
ATOM 2168 N N . GLN B 1 119 ? -2.508 -30.375 -21.312 1 97.69 119 GLN B N 1
ATOM 2169 C CA . GLN B 1 119 ? -3.309 -29.156 -21.328 1 97.69 119 GLN B CA 1
ATOM 2170 C C . GLN B 1 119 ? -2.697 -28.078 -20.422 1 97.69 119 GLN B C 1
ATOM 2172 O O . GLN B 1 119 ? -2.576 -26.922 -20.812 1 97.69 119 GLN B O 1
ATOM 2177 N N . LEU B 1 120 ? -2.344 -28.453 -19.172 1 97.38 120 LEU B N 1
ATOM 2178 C CA . LEU B 1 120 ? -1.758 -27.516 -18.234 1 97.38 120 LEU B CA 1
ATOM 2179 C C . LEU B 1 120 ? -0.417 -27 -18.734 1 97.38 120 LEU B C 1
ATOM 2181 O O . LEU B 1 120 ? -0.092 -25.812 -18.547 1 97.38 120 LEU B O 1
ATOM 2185 N N . SER B 1 121 ? 0.365 -27.859 -19.359 1 97 121 SER B N 1
ATOM 2186 C CA . SER B 1 121 ? 1.645 -27.469 -19.938 1 97 121 SER B CA 1
ATOM 2187 C C . SER B 1 121 ? 1.461 -26.375 -20.984 1 97 121 SER B C 1
ATOM 2189 O O . SER B 1 121 ? 2.195 -25.375 -20.984 1 97 121 SER B O 1
ATOM 2191 N N . ARG B 1 122 ? 0.529 -26.453 -21.766 1 96.06 122 ARG B N 1
ATOM 2192 C CA . ARG B 1 122 ? 0.229 -25.469 -22.797 1 96.06 122 ARG B CA 1
ATOM 2193 C C . ARG B 1 122 ? -0.303 -24.188 -22.188 1 96.06 122 ARG B C 1
ATOM 2195 O O . ARG B 1 122 ? 0.133 -23.094 -22.562 1 96.06 122 ARG B O 1
ATOM 2202 N N . ASP B 1 123 ? -1.181 -24.328 -21.266 1 93.94 123 ASP B N 1
ATOM 2203 C CA . ASP B 1 123 ? -1.85 -23.172 -20.672 1 93.94 123 ASP B CA 1
ATOM 2204 C C . ASP B 1 123 ? -0.856 -22.281 -19.922 1 93.94 123 ASP B C 1
ATOM 2206 O O . ASP B 1 123 ? -0.993 -21.062 -19.922 1 93.94 123 ASP B O 1
ATOM 2210 N N . TYR B 1 124 ? 0.142 -22.906 -19.297 1 94.06 124 TYR B N 1
ATOM 2211 C CA . TYR B 1 124 ? 1.03 -22.141 -18.422 1 94.06 124 TYR B CA 1
ATOM 2212 C C . TYR B 1 124 ? 2.412 -22 -19.047 1 94.06 124 TYR B C 1
ATOM 2214 O O . TYR B 1 124 ? 3.289 -21.344 -18.469 1 94.06 124 TYR B O 1
ATOM 2222 N N . GLY B 1 125 ? 2.602 -22.547 -20.188 1 93.5 125 GLY B N 1
ATOM 2223 C CA . GLY B 1 125 ? 3.881 -22.453 -20.875 1 93.5 125 GLY B CA 1
ATOM 2224 C C . GLY B 1 125 ? 5.012 -23.141 -20.141 1 93.5 125 GLY B C 1
ATOM 2225 O O . GLY B 1 125 ? 6.133 -22.641 -20.094 1 93.5 125 GLY B O 1
ATOM 2226 N N . LEU B 1 126 ? 4.805 -24.109 -19.438 1 95.69 126 LEU B N 1
ATOM 2227 C CA . LEU B 1 126 ? 5.773 -24.922 -18.719 1 95.69 126 LEU B CA 1
ATOM 2228 C C . LEU B 1 126 ? 5.863 -26.312 -19.328 1 95.69 126 LEU B C 1
ATOM 2230 O O . LEU B 1 126 ? 4.965 -26.75 -20.062 1 95.69 126 LEU B O 1
ATOM 2234 N N . THR B 1 127 ? 6.914 -27.016 -19.047 1 97.12 127 THR B N 1
ATOM 2235 C CA . THR B 1 127 ? 7.047 -28.391 -19.5 1 97.12 127 THR B CA 1
ATOM 2236 C C . THR B 1 127 ? 6.156 -29.312 -18.688 1 97.12 127 THR B C 1
ATOM 2238 O O . THR B 1 127 ? 5.82 -29.016 -17.547 1 97.12 127 THR B O 1
ATOM 2241 N N . GLU B 1 128 ? 5.785 -30.438 -19.359 1 96.81 128 GLU B N 1
ATOM 2242 C CA . GLU B 1 128 ? 4.992 -31.422 -18.641 1 96.81 128 GLU B CA 1
ATOM 2243 C C . GLU B 1 128 ? 5.742 -31.922 -17.406 1 96.81 128 GLU B C 1
ATOM 2245 O O . GLU B 1 128 ? 5.125 -32.219 -16.391 1 96.81 128 GLU B O 1
ATOM 2250 N N . ARG B 1 129 ? 6.992 -32.031 -17.516 1 97.75 129 ARG B N 1
ATOM 2251 C CA . ARG B 1 129 ? 7.809 -32.438 -16.375 1 97.75 129 ARG B CA 1
ATOM 2252 C C . ARG B 1 129 ? 7.668 -31.453 -15.219 1 97.75 129 ARG B C 1
ATOM 2254 O O . ARG B 1 129 ? 7.5 -31.875 -14.07 1 97.75 129 ARG B O 1
ATOM 2261 N N . ARG B 1 130 ? 7.695 -30.234 -15.555 1 97.56 130 ARG B N 1
ATOM 2262 C CA . ARG B 1 130 ? 7.578 -29.203 -14.523 1 97.56 130 ARG B CA 1
ATOM 2263 C C . ARG B 1 130 ? 6.191 -29.219 -13.891 1 97.56 130 ARG B C 1
ATOM 2265 O O . ARG B 1 130 ? 6.055 -29.078 -12.672 1 97.56 130 ARG B O 1
ATOM 2272 N N . ILE B 1 131 ? 5.148 -29.344 -14.719 1 97.88 131 ILE B N 1
ATOM 2273 C CA . ILE B 1 131 ? 3.787 -29.422 -14.203 1 97.88 131 ILE B CA 1
ATOM 2274 C C . ILE B 1 131 ? 3.662 -30.625 -13.25 1 97.88 131 ILE B C 1
ATOM 2276 O O . ILE B 1 131 ? 3.068 -30.5 -12.18 1 97.88 131 ILE B O 1
ATOM 2280 N N . SER B 1 132 ? 4.305 -31.703 -13.656 1 97.56 132 SER B N 1
ATOM 2281 C CA . SER B 1 132 ? 4.266 -32.906 -12.82 1 97.56 132 SER B CA 1
ATOM 2282 C C . SER B 1 132 ? 4.934 -32.656 -11.477 1 97.56 132 SER B C 1
ATOM 2284 O O . SER B 1 132 ? 4.445 -33.125 -10.438 1 97.56 132 SER B O 1
ATOM 2286 N N . GLN B 1 133 ? 6.012 -32.031 -11.484 1 98 133 GLN B N 1
ATOM 2287 C CA . GLN B 1 133 ? 6.723 -31.688 -10.25 1 98 133 GLN B CA 1
ATOM 2288 C C . GLN B 1 133 ? 5.879 -30.797 -9.344 1 98 133 GLN B C 1
ATOM 2290 O O . GLN B 1 133 ? 5.812 -31.031 -8.133 1 98 133 GLN B O 1
ATOM 2295 N N . ILE B 1 134 ? 5.309 -29.781 -9.898 1 97.38 134 ILE B N 1
ATOM 2296 C CA . ILE B 1 134 ? 4.477 -28.828 -9.156 1 97.38 134 ILE B CA 1
ATOM 2297 C C . ILE B 1 134 ? 3.305 -29.562 -8.516 1 97.38 134 ILE B C 1
ATOM 2299 O O . ILE B 1 134 ? 3.006 -29.359 -7.336 1 97.38 134 ILE B O 1
ATOM 2303 N N . VAL B 1 135 ? 2.691 -30.453 -9.281 1 97.12 135 VAL B N 1
ATOM 2304 C CA . VAL B 1 135 ? 1.551 -31.219 -8.789 1 97.12 135 VAL B CA 1
ATOM 2305 C C . VAL B 1 135 ? 1.987 -32.094 -7.621 1 97.12 135 VAL B C 1
ATOM 2307 O O . VAL B 1 135 ? 1.293 -32.188 -6.605 1 97.12 135 VAL B O 1
ATOM 2310 N N . ALA B 1 136 ? 3.131 -32.75 -7.793 1 96.75 136 ALA B N 1
ATOM 2311 C CA . ALA B 1 136 ? 3.648 -33.625 -6.738 1 96.75 136 ALA B CA 1
ATOM 2312 C C . ALA B 1 136 ? 3.924 -32.812 -5.465 1 96.75 136 ALA B C 1
ATOM 2314 O O . ALA B 1 136 ? 3.592 -33.25 -4.363 1 96.75 136 ALA B O 1
ATOM 2315 N N . GLU B 1 137 ? 4.512 -31.688 -5.602 1 95.62 137 GLU B N 1
ATOM 2316 C CA . GLU B 1 137 ? 4.84 -30.812 -4.469 1 95.62 137 GLU B CA 1
ATOM 2317 C C . GLU B 1 137 ? 3.576 -30.328 -3.764 1 95.62 137 GLU B C 1
ATOM 2319 O O . GLU B 1 137 ? 3.516 -30.312 -2.533 1 95.62 137 GLU B O 1
ATOM 2324 N N . GLN B 1 138 ? 2.582 -29.969 -4.574 1 94.31 138 GLN B N 1
ATOM 2325 C CA . GLN B 1 138 ? 1.33 -29.469 -4.016 1 94.31 138 GLN B CA 1
ATOM 2326 C C . GLN B 1 138 ? 0.562 -30.594 -3.311 1 94.31 138 GLN B C 1
ATOM 2328 O O . GLN B 1 138 ? -0.077 -30.359 -2.281 1 94.31 138 GLN B O 1
ATOM 2333 N N . ARG B 1 139 ? 0.645 -31.719 -3.873 1 93.62 139 ARG B N 1
ATOM 2334 C CA . ARG B 1 139 ? 0.016 -32.875 -3.246 1 93.62 139 ARG B CA 1
ATOM 2335 C C . ARG B 1 139 ? 0.644 -33.188 -1.888 1 93.62 139 ARG B C 1
ATOM 2337 O O . ARG B 1 139 ? -0.066 -33.438 -0.912 1 93.62 139 ARG B O 1
ATOM 2344 N N . ALA B 1 140 ? 1.928 -33.156 -1.884 1 93.19 140 ALA B N 1
ATOM 2345 C CA . ALA B 1 140 ? 2.643 -33.406 -0.628 1 93.19 140 ALA B CA 1
ATOM 2346 C C . ALA B 1 140 ? 2.254 -32.344 0.414 1 93.19 140 ALA B C 1
ATOM 2348 O O . ALA B 1 140 ? 2.059 -32.656 1.587 1 93.19 140 ALA B O 1
ATOM 2349 N N . ALA B 1 141 ? 2.188 -31.094 0.007 1 88.5 141 ALA B N 1
ATOM 2350 C CA . ALA B 1 141 ? 1.806 -30 0.909 1 88.5 141 ALA B CA 1
ATOM 2351 C C . ALA B 1 141 ? 0.383 -30.203 1.427 1 88.5 141 ALA B C 1
ATOM 2353 O O . ALA B 1 141 ? 0.098 -29.922 2.594 1 88.5 141 ALA B O 1
ATOM 2354 N N . PHE B 1 142 ? -0.484 -30.609 0.568 1 88.88 142 PHE B N 1
ATOM 2355 C CA . PHE B 1 142 ? -1.877 -30.859 0.924 1 88.88 142 PHE B CA 1
ATOM 2356 C C . PHE B 1 142 ? -1.984 -31.953 1.979 1 88.88 142 PHE B C 1
ATOM 2358 O O . PHE B 1 142 ? -2.717 -31.812 2.959 1 88.88 142 PHE B O 1
ATOM 2365 N N . VAL B 1 143 ? -1.274 -33 1.751 1 89.75 143 VAL B N 1
ATOM 2366 C CA . VAL B 1 143 ? -1.289 -34.156 2.674 1 89.75 143 VAL B CA 1
ATOM 2367 C C . VAL B 1 143 ? -0.714 -33.719 4.023 1 89.75 143 VAL B C 1
ATOM 2369 O O . VAL B 1 143 ? -1.246 -34.094 5.074 1 89.75 143 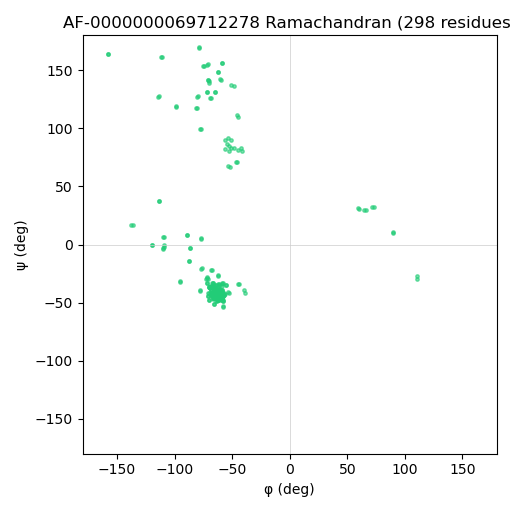VAL B O 1
ATOM 2372 N N . ALA B 1 144 ? 0.312 -33 3.99 1 86.88 144 ALA B N 1
ATOM 2373 C CA . ALA B 1 144 ? 0.943 -32.531 5.219 1 86.88 144 ALA B CA 1
ATOM 2374 C C . ALA B 1 144 ? -0.012 -31.656 6.023 1 86.88 144 ALA B C 1
ATOM 2376 O O . ALA B 1 144 ? -0.077 -31.766 7.25 1 86.88 144 ALA B O 1
ATOM 2377 N N . ARG B 1 145 ? -0.744 -30.781 5.375 1 83.12 145 ARG B N 1
ATOM 2378 C CA . ARG B 1 145 ? -1.705 -29.906 6.027 1 83.12 145 ARG B CA 1
ATOM 2379 C C . ARG B 1 145 ? -2.844 -30.703 6.652 1 83.12 145 ARG B C 1
ATOM 2381 O O . ARG B 1 145 ? -3.307 -30.375 7.75 1 83.12 145 ARG B O 1
ATOM 2388 N N . LYS B 1 146 ? -3.277 -31.688 5.91 1 83.75 146 LYS B N 1
ATOM 2389 C CA . LYS B 1 146 ? -4.355 -32.562 6.402 1 83.75 146 LYS B CA 1
ATOM 2390 C C . LYS B 1 146 ? -3.92 -33.312 7.641 1 83.75 146 LYS B C 1
ATOM 2392 O O . LYS B 1 146 ? -4.711 -33.531 8.57 1 83.75 146 LYS B O 1
ATOM 2397 N N . GLN B 1 147 ? -2.771 -33.719 7.633 1 84.25 147 GLN B N 1
ATOM 2398 C CA . GLN B 1 147 ? -2.227 -34.469 8.758 1 84.25 147 GLN B CA 1
ATOM 2399 C C . GLN B 1 147 ? -2.08 -33.562 9.992 1 84.25 147 GLN B C 1
ATOM 2401 O O . GLN B 1 147 ? -2.307 -34 11.117 1 84.25 147 GLN B O 1
ATOM 2406 N N . ARG B 1 148 ? -1.625 -32.375 9.789 1 77.56 148 ARG B N 1
ATOM 2407 C CA . ARG B 1 148 ? -1.476 -31.438 10.898 1 77.56 148 ARG B CA 1
ATOM 2408 C C . ARG B 1 148 ? -2.822 -31.125 11.547 1 77.56 148 ARG B C 1
ATOM 2410 O O . ARG B 1 148 ? -2.895 -30.875 12.75 1 77.56 148 ARG B O 1
ATOM 2417 N N . ARG B 1 149 ? -3.805 -31.078 10.703 1 73.88 149 ARG B N 1
ATOM 2418 C CA . ARG B 1 149 ? -5.141 -30.781 11.203 1 73.88 149 ARG B CA 1
ATOM 2419 C C . ARG B 1 149 ? -5.699 -31.953 12.008 1 73.88 149 ARG B C 1
ATOM 2421 O O . ARG B 1 149 ? -6.57 -31.75 12.867 1 73.88 149 ARG B O 1
ATOM 2428 N N . LEU B 1 150 ? -5.32 -33.125 11.695 1 75.31 150 LEU B N 1
ATOM 2429 C CA . LEU B 1 150 ? -5.805 -34.312 12.375 1 75.31 150 LEU B CA 1
ATOM 2430 C C . LEU B 1 150 ? -5.125 -34.469 13.734 1 75.31 150 LEU B C 1
ATOM 2432 O O . LEU B 1 150 ? -5.656 -35.156 14.617 1 75.31 150 LEU B O 1
ATOM 2436 N N . PHE B 1 151 ? -3.977 -33.844 13.906 1 66.56 151 PHE B N 1
ATOM 2437 C CA . PHE B 1 151 ? -3.336 -33.938 15.211 1 66.56 151 PHE B CA 1
ATOM 2438 C C . PHE B 1 151 ? -3.291 -32.594 15.898 1 66.56 151 PHE B C 1
ATOM 2440 O O . PHE B 1 151 ? -3.256 -31.547 15.234 1 66.56 151 PHE B O 1
#

Foldseek 3Di:
DDPPPPPPVPPDPVVVVVVVVLVVVLVVVLVCLLPDDPVRNVVVVVPDDPVLVVQLVVQLVVCVVVVNPPSNSVSNSVSSVCCSPPNPDDDDDDDCPVVVVVVVLVVLLVPDDPPCLVVSCVVVVHDSVVSVVSNVVVVVVVVVVVVVVVD/DDPPPPPPVPPDPVVVVVVVVLVVVLVVVLVCLLPDDPVRNVVVVVPDDPVLVVQLVVQLVVCVVVVNPPSNSVSNSVSSVCCSPPNPDDDDDDDCPVVVVVVVLVVLLVPDDPPCLVVSCVVVVHDSVVSVVSNVVVVVVVVVVVVVVVD

Sequence (302 aa):
MSKLKHDTVSVPDSQLDLLSTSAAELEQALETLATLKPDEREDFIRRWPSTLQSLCDVMRQTLKQYEIDNADNVSEALATSLSAYLGGRDIYIPNGERLKDALRDIRIWREFKGNNLEQLSRDYGLTERRISQIVAEQRAAFVARKQRRLFMSKLKHDTVSVPDSQLDLLSTSAAELEQALETLATLKPDEREDFIRRWPSTLQSLCDVMRQTLKQYEIDNADNVSEALATSLSAYLGGRDIYIPNGERLKDALRDIRIWREFKGNNLEQLSRDYGLTERRISQIVAEQRAAFVARKQRRLF

pLDDT: mean 84.05, std 19.1, range [26.47, 98.0]

Organism: Shewanella oneidensis (strain ATCC 700550 / JCM 31522 / CIP 106686 / LMG 19005 / NCIMB 14063 / MR-1) (NCBI:txid211586)

Radius of gyration: 24.46 Å; Cα contacts (8 Å, |Δi|>4): 264; chains: 2; bounding box: 31×72×68 Å